Protein AF-0000000083564126 (afdb_homodimer)

Sequence (250 aa):
MDDIDTDPELADEIMSVCRTTVGDELRSVTYFSEDAVDQLYLRSDLEQTADLVGFAEHERMGFRSQSAYRNTQLGDYEATIRMFENGYLSRVIRGEHGVWVTTDDMSMERFEELTSALKQVLDDAMDDIDTDPELADEIMSVCRTTVGDELRSVTYFSEDAVDQLYLRSDLEQTADLVGFAEHERMGFRSQSAYRNTQLGDYEATIRMFENGYLSRVIRGEHGVWVTTDDMSMERFEELTSALKQVLDDA

Organism: NCBI:txid148449

InterPro domains:
  IPR055944 Domain of unknown function DUF7522 [PF24366] (12-123)

Secondary structure (DSSP, 8-state):
-------HHHHHHHHHHHHHHHGGGEEEEEEEESS-EEEEEE-TTS---TTHHHHHHHHHTHHHHGGGGTT-TT-SEEEEEEEETTEEEEEEEETTEEEEEEESS--HHHHHHHHHHHHHHHHH-/-------HHHHHHHHHHHHHHHGGGEEEEEEEESS-EEEEEE-TTS---TTHHHHHHHHHTHHHHGGGGTT-TT-SEEEEEEEETTEEEEEEEETTEEEEEEESS--HHHHHHHHHHHHHHHHT-

Foldseek 3Di:
DPAPDDDPVLLVQLVVLCCVLANPFFAWKWKDFPVHIHTSDGDPVDDDDPCSPVVRVVLQVVVPCQCVPPPDPVPHDQWDWDDDPAWIKIWGDDDGMIMITIGGDDDPVSSVSSSVSRNVSVVVD/DPAPDDDPVLLVQLVVLCCVLANPFWAWKWKDFPVDIHTSDGDPVDDDDPCVPVVRVVLQVVVPCQCVPPPDPVPHDQWDWDDDPAWIWIWGDDDGMIMITIGGDDDPVSSVSSSVSRNVSVVVD

Nearest PDB structures (foldseek):
  1j3w-assembly1_B  TM=6.943E-01  e=5.187E-05  Thermus thermophilus HB8
  3t1r-assembly2_C  TM=6.801E-01  e=6.586E-05  Thermus thermophilus HB8
  5y39-assembly1_B  TM=6.129E-01  e=3.504E-04  Homo sapiens
  2zl1-assembly1_B  TM=6.756E-01  e=7.172E-04  unclassified
  3cpt-assembly1_B  TM=6.402E-01  e=8.579E-04  unclassified

pLDDT: mean 88.31, std 12.58, range [32.19, 98.5]

Radius of gyration: 17.84 Å; Cα contacts (8 Å, |Δi|>4): 444; chains: 2; bounding box: 31×54×44 Å

Structure (mmCIF, N/CA/C/O backbone):
data_AF-0000000083564126-model_v1
#
loop_
_entity.id
_entity.type
_entity.pdbx_description
1 polymer 'Uncharacterized protein'
#
loop_
_atom_site.group_PDB
_atom_site.id
_atom_site.type_symbol
_atom_site.label_atom_id
_atom_site.label_alt_id
_atom_site.label_comp_id
_atom_site.label_asym_id
_atom_site.label_entity_id
_atom_site.label_seq_id
_atom_site.pdbx_PDB_ins_code
_atom_site.Cartn_x
_atom_site.Cartn_y
_atom_site.Cartn_z
_atom_site.occupancy
_atom_site.B_iso_or_equiv
_atom_site.auth_seq_id
_atom_site.auth_comp_id
_atom_site.auth_asym_id
_atom_site.auth_atom_id
_atom_site.pdbx_PDB_model_num
ATOM 1 N N . MET A 1 1 ? 13.375 -12.227 -22.25 1 32.34 1 MET A N 1
ATOM 2 C CA . MET A 1 1 ? 13.07 -12.289 -20.828 1 32.34 1 MET A CA 1
ATOM 3 C C . MET A 1 1 ? 12.953 -13.734 -20.359 1 32.34 1 MET A C 1
ATOM 5 O O . MET A 1 1 ? 12.148 -14.5 -20.891 1 32.34 1 MET A O 1
ATOM 9 N N . ASP A 1 2 ? 13.883 -14.414 -19.938 1 41 2 ASP A N 1
ATOM 10 C CA . ASP A 1 2 ? 13.836 -15.852 -19.672 1 41 2 ASP A CA 1
ATOM 11 C C . ASP A 1 2 ? 12.633 -16.203 -18.797 1 41 2 ASP A C 1
ATOM 13 O O . ASP A 1 2 ? 12.328 -15.5 -17.844 1 41 2 ASP A O 1
ATOM 17 N N . ASP A 1 3 ? 11.719 -16.938 -19.297 1 47.94 3 ASP A N 1
ATOM 18 C CA . ASP A 1 3 ? 10.5 -17.484 -18.703 1 47.94 3 ASP A CA 1
ATOM 19 C C . ASP A 1 3 ? 10.781 -18.078 -17.328 1 47.94 3 ASP A C 1
ATOM 21 O O . ASP A 1 3 ? 11.469 -19.094 -17.219 1 47.94 3 ASP A O 1
ATOM 25 N N . ILE A 1 4 ? 11.398 -17.359 -16.375 1 58.5 4 ILE A N 1
ATOM 26 C CA . ILE A 1 4 ? 11.641 -18.047 -15.117 1 58.5 4 ILE A CA 1
ATOM 27 C C . ILE A 1 4 ? 10.375 -18.766 -14.664 1 58.5 4 ILE A C 1
ATOM 29 O O . ILE A 1 4 ? 9.289 -18.172 -14.656 1 58.5 4 ILE A O 1
ATOM 33 N N . ASP A 1 5 ? 10.477 -20.109 -14.75 1 77.31 5 ASP A N 1
ATOM 34 C CA . ASP A 1 5 ? 9.438 -21.047 -14.328 1 77.31 5 ASP A CA 1
ATOM 35 C C . ASP A 1 5 ? 9.469 -21.25 -12.812 1 77.31 5 ASP A C 1
ATOM 37 O O . ASP A 1 5 ? 10.477 -21.688 -12.266 1 77.31 5 ASP A O 1
ATOM 41 N N . THR A 1 6 ? 8.484 -20.656 -12.133 1 88.81 6 THR A N 1
ATOM 42 C CA . THR A 1 6 ? 8.273 -20.891 -10.711 1 88.81 6 THR A CA 1
ATOM 43 C C . THR A 1 6 ? 8.141 -22.375 -10.414 1 88.81 6 THR A C 1
ATOM 45 O O . THR A 1 6 ? 7.559 -23.125 -11.203 1 88.81 6 THR A O 1
ATOM 48 N N . ASP A 1 7 ? 8.867 -22.859 -9.398 1 92.62 7 ASP A N 1
ATOM 49 C CA . ASP A 1 7 ? 8.656 -24.234 -8.938 1 92.62 7 ASP A CA 1
ATOM 50 C C . ASP A 1 7 ? 7.168 -24.562 -8.898 1 92.62 7 ASP A C 1
ATOM 52 O O . ASP A 1 7 ? 6.379 -23.859 -8.281 1 92.62 7 ASP A O 1
ATOM 56 N N . PRO A 1 8 ? 6.82 -25.625 -9.602 1 94.62 8 PRO A N 1
ATOM 57 C CA . PRO A 1 8 ? 5.395 -25.969 -9.703 1 94.62 8 PRO A CA 1
ATOM 58 C C . PRO A 1 8 ? 4.738 -26.156 -8.336 1 94.62 8 PRO A C 1
ATOM 60 O O . PRO A 1 8 ? 3.564 -25.812 -8.156 1 94.62 8 PRO A O 1
ATOM 63 N N . GLU A 1 9 ? 5.438 -26.719 -7.395 1 96 9 GLU A N 1
ATOM 64 C CA . GLU A 1 9 ? 4.871 -26.906 -6.062 1 96 9 GLU A CA 1
ATOM 65 C C . GLU A 1 9 ? 4.602 -25.578 -5.375 1 96 9 GLU A C 1
ATOM 67 O O . GLU A 1 9 ? 3.568 -25.406 -4.727 1 96 9 GLU A O 1
ATOM 72 N N . LEU A 1 10 ? 5.547 -24.719 -5.523 1 96.25 10 LEU A N 1
ATOM 73 C CA . LEU A 1 10 ? 5.375 -23.391 -4.957 1 96.25 10 LEU A CA 1
ATOM 74 C C . LEU A 1 10 ? 4.211 -22.656 -5.625 1 96.25 10 LEU A C 1
ATOM 76 O O . LEU A 1 10 ? 3.377 -22.062 -4.945 1 96.25 10 LEU A O 1
ATOM 80 N N . ALA A 1 11 ? 4.152 -22.75 -6.906 1 96.81 11 ALA A N 1
ATOM 81 C CA . ALA A 1 11 ? 3.068 -22.125 -7.656 1 96.81 11 ALA A CA 1
ATOM 82 C C . ALA A 1 11 ? 1.71 -22.641 -7.195 1 96.81 11 ALA A C 1
ATOM 84 O O . ALA A 1 11 ? 0.774 -21.875 -6.996 1 96.81 11 ALA A O 1
ATOM 85 N N . ASP A 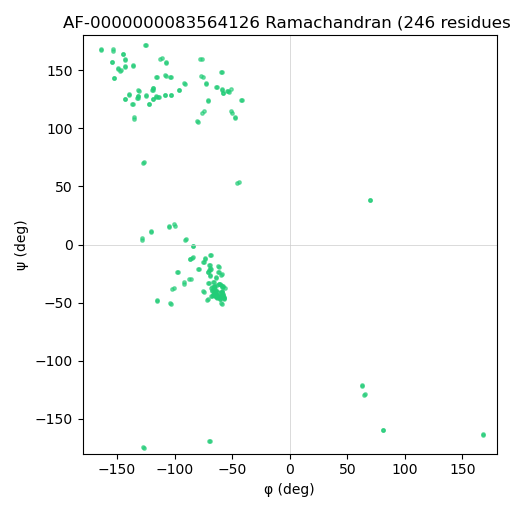1 12 ? 1.661 -23.922 -7.004 1 97.25 12 ASP A N 1
ATOM 86 C CA . ASP A 1 12 ? 0.409 -24.547 -6.57 1 97.25 12 ASP A CA 1
ATOM 87 C C . ASP A 1 12 ? 0.007 -24.047 -5.184 1 97.25 12 ASP A C 1
ATOM 89 O O . ASP A 1 12 ? -1.173 -23.812 -4.922 1 97.25 12 ASP A O 1
ATOM 93 N N . GLU A 1 13 ? 0.965 -23.953 -4.305 1 97.94 13 GLU A N 1
ATOM 94 C CA . GLU A 1 13 ? 0.685 -23.484 -2.949 1 97.94 13 GLU A CA 1
ATOM 95 C C . GLU A 1 13 ? 0.204 -22.031 -2.953 1 97.94 13 GLU A C 1
ATOM 97 O O . GLU A 1 13 ? -0.763 -21.688 -2.27 1 97.94 13 GLU A O 1
ATOM 102 N N . ILE A 1 14 ? 0.855 -21.203 -3.74 1 98.19 14 ILE A N 1
ATOM 103 C CA . ILE A 1 14 ? 0.467 -19.797 -3.859 1 98.19 14 ILE A CA 1
ATOM 104 C C . ILE A 1 14 ? -0.966 -19.703 -4.379 1 98.19 14 ILE A C 1
ATOM 106 O O . ILE A 1 14 ? -1.786 -18.969 -3.82 1 98.19 14 ILE A O 1
ATOM 110 N N . MET A 1 15 ? -1.269 -20.484 -5.359 1 98.31 15 MET A N 1
ATOM 111 C CA . MET A 1 15 ? -2.594 -20.438 -5.969 1 98.31 15 MET A CA 1
ATOM 112 C C . MET A 1 15 ? -3.66 -20.938 -4.996 1 98.31 15 MET A C 1
ATOM 114 O O . MET A 1 15 ? -4.754 -20.375 -4.934 1 98.31 15 MET A O 1
ATOM 118 N N . SER A 1 16 ? -3.336 -21.953 -4.262 1 98.06 16 SER A N 1
ATOM 119 C CA . SER A 1 16 ? -4.273 -22.484 -3.279 1 98.06 16 SER A CA 1
ATOM 120 C C . SER A 1 16 ? -4.625 -21.438 -2.23 1 98.06 16 SER A C 1
ATOM 122 O O . SER A 1 16 ? -5.801 -21.234 -1.924 1 98.06 16 SER A O 1
ATOM 124 N N . VAL A 1 17 ? -3.684 -20.75 -1.731 1 98 17 VAL A N 1
ATOM 125 C CA . VAL A 1 17 ? -3.873 -19.703 -0.726 1 98 17 VAL A CA 1
ATOM 126 C C . VAL A 1 17 ? -4.719 -18.578 -1.307 1 98 17 VAL A C 1
ATOM 128 O O . VAL A 1 17 ? -5.66 -18.109 -0.666 1 98 17 VAL A O 1
ATOM 131 N N . CYS A 1 18 ? -4.418 -18.141 -2.523 1 98.31 18 CYS A N 1
ATOM 132 C CA . CYS A 1 18 ? -5.117 -17.031 -3.148 1 98.31 18 CYS A CA 1
ATOM 133 C C . CYS A 1 18 ? -6.574 -17.375 -3.412 1 98.31 18 CYS A C 1
ATOM 135 O O . CYS A 1 18 ? -7.465 -16.562 -3.168 1 98.31 18 CYS A O 1
ATOM 137 N N . ARG A 1 19 ? -6.832 -18.625 -3.848 1 97.38 19 ARG A N 1
ATOM 138 C CA . ARG A 1 19 ? -8.203 -19.062 -4.094 1 97.38 19 ARG A CA 1
ATOM 139 C C . ARG A 1 19 ? -9.008 -19.109 -2.801 1 97.38 19 ARG A C 1
ATOM 141 O O . ARG A 1 19 ? -10.172 -18.703 -2.777 1 97.38 19 ARG A O 1
ATOM 148 N N . THR A 1 20 ? -8.328 -19.5 -1.778 1 96.75 20 THR A N 1
ATOM 149 C CA . THR A 1 20 ? -9 -19.656 -0.494 1 96.75 20 THR A CA 1
ATOM 150 C C . THR A 1 20 ? -9.281 -18.297 0.142 1 96.75 20 THR A C 1
ATOM 152 O O . THR A 1 20 ? -10.375 -18.062 0.658 1 96.75 20 THR A O 1
ATOM 155 N N . THR A 1 21 ? -8.398 -17.375 0.072 1 97.5 21 THR A N 1
ATOM 156 C CA . THR A 1 21 ? -8.5 -16.125 0.819 1 97.5 21 THR A CA 1
ATOM 157 C C . THR A 1 21 ? -9.203 -15.055 -0.008 1 97.5 21 THR A C 1
ATOM 159 O O . THR A 1 21 ? -9.938 -14.227 0.535 1 97.5 21 THR A O 1
ATOM 162 N N . VAL A 1 22 ? -9.047 -15.07 -1.32 1 97.31 22 VAL A N 1
ATOM 163 C CA . VAL A 1 22 ? -9.578 -14.016 -2.176 1 97.31 22 VAL A CA 1
ATOM 164 C C . VAL A 1 22 ? -10.852 -14.5 -2.859 1 97.31 22 VAL A C 1
ATOM 166 O O . VAL A 1 22 ? -11.805 -13.727 -3.021 1 97.31 22 VAL A O 1
ATOM 169 N N . GLY A 1 23 ? -10.906 -15.75 -3.262 1 96 23 GLY A N 1
ATOM 170 C CA . GLY A 1 23 ? -12.086 -16.328 -3.887 1 96 23 GLY A CA 1
ATOM 171 C C . GLY A 1 23 ? -12.406 -15.711 -5.234 1 96 23 GLY A C 1
ATOM 172 O O . GLY A 1 23 ? -11.531 -15.609 -6.102 1 96 23 GLY A O 1
ATOM 173 N N . ASP A 1 24 ? -13.641 -15.258 -5.457 1 95.88 24 ASP A N 1
ATOM 174 C CA . ASP A 1 24 ? -14.148 -14.812 -6.75 1 95.88 24 ASP A CA 1
ATOM 175 C C . ASP A 1 24 ? -13.602 -13.438 -7.113 1 95.88 24 ASP A C 1
ATOM 177 O O . ASP A 1 24 ? -13.664 -13.023 -8.273 1 95.88 24 ASP A O 1
ATOM 181 N N . GLU A 1 25 ? -13.055 -12.781 -6.141 1 97.19 25 GLU A N 1
ATOM 182 C CA . GLU A 1 25 ? -12.555 -11.43 -6.367 1 97.19 25 GLU A CA 1
ATOM 183 C C . GLU A 1 25 ? -11.141 -11.453 -6.945 1 97.19 25 GLU A C 1
ATOM 185 O O . GLU A 1 25 ? -10.594 -10.406 -7.285 1 97.19 25 GLU A O 1
ATOM 190 N N . LEU A 1 26 ? -10.57 -12.633 -7.125 1 97.62 26 LEU A N 1
ATOM 191 C CA . LEU A 1 26 ? -9.203 -12.797 -7.602 1 97.62 26 LEU A CA 1
ATOM 192 C C . LEU A 1 26 ? -9.086 -12.414 -9.07 1 97.62 26 LEU A C 1
ATOM 194 O O . LEU A 1 26 ? -9.805 -12.961 -9.914 1 97.62 26 LEU A O 1
ATOM 198 N N . ARG A 1 27 ? -8.203 -11.492 -9.398 1 96.06 27 ARG A N 1
ATOM 199 C CA . ARG A 1 27 ? -8.008 -11.055 -10.781 1 96.06 27 ARG A CA 1
ATOM 200 C C . ARG A 1 27 ? -6.734 -11.656 -11.367 1 96.06 27 ARG A C 1
ATOM 202 O O . ARG A 1 27 ? -6.738 -12.148 -12.492 1 96.06 27 ARG A O 1
ATOM 209 N N . SER A 1 28 ? -5.629 -11.5 -10.609 1 95.25 28 SER A N 1
ATOM 210 C CA . SER A 1 28 ? -4.387 -12.086 -11.102 1 95.25 28 SER A CA 1
ATOM 211 C C . SER A 1 28 ? -3.428 -12.398 -9.953 1 95.25 28 SER A C 1
ATOM 213 O O . SER A 1 28 ? -3.543 -11.82 -8.867 1 95.25 28 SER A O 1
ATOM 215 N N . VAL A 1 29 ? -2.496 -13.336 -10.164 1 96.5 29 VAL A N 1
ATOM 216 C CA . VAL A 1 29 ? -1.427 -13.695 -9.242 1 96.5 29 VAL A CA 1
ATOM 217 C C . VAL A 1 29 ? -0.096 -13.75 -9.992 1 96.5 29 VAL A C 1
ATOM 219 O O . VAL A 1 29 ? 0.022 -14.438 -11.008 1 96.5 29 VAL A O 1
ATOM 222 N N . THR A 1 30 ? 0.873 -13.055 -9.477 1 94.88 30 THR A N 1
ATOM 223 C CA . THR A 1 30 ? 2.186 -13.023 -10.109 1 94.88 30 THR A CA 1
ATOM 224 C C . THR A 1 30 ? 3.287 -13.258 -9.078 1 94.88 30 THR A C 1
ATOM 2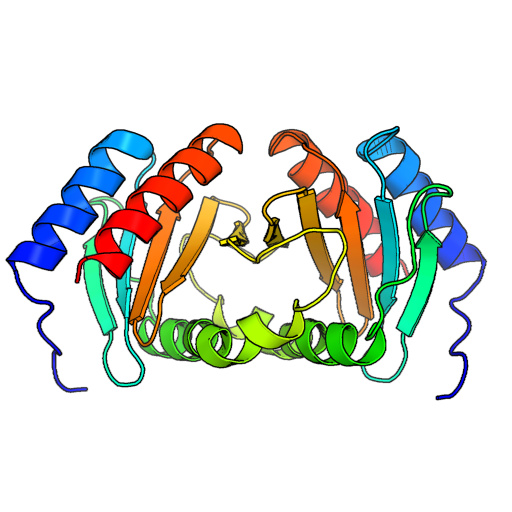26 O O . THR A 1 30 ? 3.318 -12.602 -8.031 1 94.88 30 THR A O 1
ATOM 229 N N . TYR A 1 31 ? 4.094 -14.18 -9.336 1 95.12 31 TYR A N 1
ATOM 230 C CA . TYR A 1 31 ? 5.316 -14.422 -8.578 1 95.12 31 TYR A CA 1
ATOM 231 C C . TYR A 1 31 ? 6.496 -13.68 -9.195 1 95.12 31 TYR A C 1
ATOM 233 O O . TYR A 1 31 ? 6.625 -13.609 -10.422 1 95.12 31 TYR A O 1
ATOM 241 N N . PHE A 1 32 ? 7.355 -13.086 -8.273 1 92.56 32 PHE A N 1
ATOM 242 C CA . PHE A 1 32 ? 8.492 -12.367 -8.836 1 92.56 32 PHE A CA 1
ATOM 243 C C . PHE A 1 32 ? 9.703 -12.469 -7.918 1 92.56 32 PHE A C 1
ATOM 245 O O . PHE A 1 32 ? 9.562 -12.664 -6.711 1 92.56 32 PHE A O 1
ATOM 252 N N . SER A 1 33 ? 10.859 -12.445 -8.43 1 90.81 33 SER A N 1
ATOM 253 C CA . SER A 1 33 ? 12.156 -12.352 -7.777 1 90.81 33 SER A CA 1
ATOM 254 C C . SER A 1 33 ? 13 -11.219 -8.367 1 90.81 33 SER A C 1
ATOM 256 O O . SER A 1 33 ? 12.484 -10.375 -9.102 1 90.81 33 SER A O 1
ATOM 258 N N . GLU A 1 34 ? 14.219 -11.133 -7.918 1 85.44 34 GLU A N 1
ATOM 259 C CA . GLU A 1 34 ? 15.086 -10.094 -8.461 1 85.44 34 GLU A CA 1
ATOM 260 C C . GLU A 1 34 ? 15.258 -10.25 -9.969 1 85.44 34 GLU A C 1
ATOM 262 O O . GLU A 1 34 ? 15.391 -9.258 -10.688 1 85.44 34 GLU A O 1
ATOM 267 N N . ASP A 1 35 ? 15.102 -11.477 -10.414 1 83.88 35 ASP A N 1
ATOM 268 C CA . ASP A 1 35 ? 15.516 -11.68 -11.797 1 83.88 35 ASP A CA 1
ATOM 269 C C . ASP A 1 35 ? 14.398 -12.344 -12.602 1 83.88 35 ASP A C 1
ATOM 271 O O . ASP A 1 35 ? 14.586 -12.664 -13.781 1 83.88 35 ASP A O 1
ATOM 275 N N . ALA A 1 36 ? 13.273 -12.516 -12.031 1 83.88 36 ALA A N 1
ATOM 276 C CA . ALA A 1 36 ? 12.242 -13.258 -12.75 1 83.88 36 ALA A CA 1
ATOM 277 C C . ALA A 1 36 ? 10.844 -12.773 -12.367 1 83.88 36 ALA A C 1
ATOM 279 O O . ALA A 1 36 ? 10.633 -12.297 -11.25 1 83.88 36 ALA A O 1
ATOM 280 N N . VAL A 1 37 ? 9.906 -12.906 -13.328 1 90.25 37 VAL A N 1
ATOM 281 C CA . VAL A 1 37 ? 8.492 -12.633 -13.117 1 90.25 37 VAL A CA 1
ATOM 282 C C . VAL A 1 37 ? 7.648 -13.688 -13.82 1 90.25 37 VAL A C 1
ATOM 284 O O . VAL A 1 37 ? 7.879 -14 -14.992 1 90.25 37 VAL A O 1
ATOM 287 N N . ASP A 1 38 ? 6.711 -14.266 -13.039 1 92.69 38 ASP A N 1
ATOM 288 C CA . ASP A 1 38 ? 5.871 -15.352 -13.539 1 92.69 38 ASP A CA 1
ATOM 289 C C . ASP A 1 38 ? 4.41 -15.133 -13.148 1 92.69 38 ASP A C 1
ATOM 291 O O . ASP A 1 38 ? 4.043 -15.289 -11.977 1 92.69 38 ASP A O 1
ATOM 295 N N . GLN A 1 39 ? 3.611 -14.812 -14.219 1 94.19 39 GLN A N 1
ATOM 296 C CA . GLN A 1 39 ? 2.184 -14.703 -13.938 1 94.19 39 GLN A CA 1
ATOM 297 C C . GLN A 1 39 ? 1.545 -16.078 -13.797 1 94.19 39 GLN A C 1
ATOM 299 O O . GLN A 1 39 ? 1.413 -16.812 -14.773 1 94.19 39 GLN A O 1
ATOM 304 N N . LEU A 1 40 ? 1.102 -16.391 -12.617 1 95.38 40 LEU A N 1
ATOM 305 C CA . LEU A 1 40 ? 0.603 -17.719 -12.289 1 95.38 40 LEU A CA 1
ATOM 306 C C . LEU A 1 40 ? -0.875 -17.859 -12.648 1 95.38 40 LEU A C 1
ATOM 308 O O . LEU A 1 40 ? -1.36 -18.953 -12.906 1 95.38 40 LEU A O 1
ATOM 312 N N . TYR A 1 41 ? -1.518 -16.766 -12.578 1 95.81 41 TYR A N 1
ATOM 313 C CA . TYR A 1 41 ? -2.955 -16.766 -12.828 1 95.81 41 TYR A CA 1
ATOM 314 C C . TYR A 1 41 ? -3.418 -15.414 -13.359 1 95.81 41 TYR A C 1
ATOM 316 O O . TYR A 1 41 ? -2.926 -14.375 -12.922 1 95.81 41 TYR A O 1
ATOM 324 N N . LEU A 1 42 ? -4.355 -15.445 -14.258 1 95.56 42 LEU A N 1
ATOM 325 C CA . LEU A 1 42 ? -5.102 -14.297 -14.773 1 95.56 42 LEU A CA 1
ATOM 326 C C . LEU A 1 42 ? -6.559 -14.672 -15.031 1 95.56 42 LEU A C 1
ATOM 328 O O . LEU A 1 42 ? -6.836 -15.609 -15.781 1 95.56 42 LEU A O 1
ATOM 332 N N . ARG A 1 43 ? -7.398 -13.891 -14.406 1 95.88 43 ARG A N 1
ATOM 333 C CA . ARG A 1 43 ? -8.82 -14.18 -14.578 1 95.88 43 ARG A CA 1
ATOM 334 C C . ARG A 1 43 ? -9.211 -14.117 -16.047 1 95.88 43 ARG A C 1
ATOM 336 O O . ARG A 1 43 ? -8.75 -13.25 -16.797 1 95.88 43 ARG A O 1
ATOM 343 N N . SER A 1 44 ? -10.172 -14.898 -16.469 1 92.31 44 SER A N 1
ATOM 344 C CA . SER A 1 44 ? -10.461 -15.172 -17.875 1 92.31 44 SER A CA 1
ATOM 345 C C . SER A 1 44 ? -11.023 -13.945 -18.578 1 92.31 44 SER A C 1
ATOM 347 O O . SER A 1 44 ? -10.891 -13.797 -19.781 1 92.31 44 SER A O 1
ATOM 349 N N . ASP A 1 45 ? -11.688 -13.039 -17.859 1 91.75 45 ASP A N 1
ATOM 350 C CA . ASP A 1 45 ? -12.344 -11.883 -18.469 1 91.75 45 ASP A CA 1
ATOM 351 C C . ASP A 1 45 ? -11.391 -10.688 -18.547 1 91.75 45 ASP A C 1
ATOM 353 O O . ASP A 1 45 ? -11.781 -9.609 -19.016 1 91.75 45 ASP A O 1
ATOM 357 N N . LEU A 1 46 ? -10.141 -10.969 -18.141 1 90.5 46 LEU A N 1
ATOM 358 C CA . LEU A 1 46 ? -9.18 -9.875 -18.094 1 90.5 46 LEU A CA 1
ATOM 359 C C . LEU A 1 46 ? -8.094 -10.07 -19.141 1 90.5 46 LEU A C 1
ATOM 361 O O . LEU A 1 46 ? -7.879 -11.188 -19.625 1 90.5 46 LEU A O 1
ATOM 365 N N . GLU A 1 47 ? -7.465 -8.898 -19.422 1 84 47 GLU A N 1
ATOM 366 C CA . GLU A 1 47 ? -6.312 -8.922 -20.312 1 84 47 GLU A CA 1
ATOM 367 C C . GLU A 1 47 ? -5.016 -8.664 -19.547 1 84 47 GLU A C 1
ATOM 369 O O . GLU A 1 47 ? -5.008 -7.902 -18.578 1 84 47 GLU A O 1
ATOM 374 N N . GLN A 1 48 ? -4.074 -9.359 -20.094 1 75.62 48 GLN A N 1
ATOM 375 C CA . GLN A 1 48 ? -2.77 -9.203 -19.453 1 75.62 48 GLN A CA 1
ATOM 376 C C . GLN A 1 48 ? -2.318 -7.75 -19.469 1 75.62 48 GLN A C 1
ATOM 378 O O . GLN A 1 48 ? -2.523 -7.039 -20.453 1 75.62 48 GLN A O 1
ATOM 383 N N . THR A 1 49 ? -1.888 -7.461 -18.203 1 70.31 49 THR A N 1
ATOM 384 C CA . THR A 1 49 ? -1.287 -6.133 -18.109 1 70.31 49 THR A CA 1
ATOM 385 C C . THR A 1 49 ? -0.22 -5.949 -19.188 1 70.31 49 THR A C 1
ATOM 387 O O . THR A 1 49 ? 0.593 -6.848 -19.422 1 70.31 49 THR A O 1
ATOM 390 N N . ALA A 1 50 ? -0.313 -4.852 -19.797 1 63.78 50 ALA A N 1
ATOM 391 C CA . ALA A 1 50 ? 0.53 -4.555 -20.953 1 63.78 50 ALA A CA 1
ATOM 392 C C . ALA A 1 50 ? 2.006 -4.527 -20.562 1 63.78 50 ALA A C 1
ATOM 394 O O . ALA A 1 50 ? 2.869 -4.926 -21.359 1 63.78 50 ALA A O 1
ATOM 395 N N . ASP A 1 51 ? 2.291 -4.062 -19.359 1 74.25 51 ASP A N 1
ATOM 396 C CA . ASP A 1 51 ? 3.703 -3.959 -19.016 1 74.25 51 ASP A CA 1
ATOM 397 C C . ASP A 1 51 ? 3.994 -4.656 -17.688 1 74.25 51 ASP A C 1
ATOM 399 O O . ASP A 1 51 ? 4.395 -4.016 -16.719 1 74.25 51 ASP A O 1
ATOM 403 N N . LEU A 1 52 ? 3.893 -6.031 -17.766 1 79.25 52 LEU A N 1
ATOM 404 C CA . LEU A 1 52 ? 4.137 -6.859 -16.578 1 79.25 52 LEU A CA 1
ATOM 405 C C . LEU A 1 52 ? 5.562 -6.668 -16.078 1 79.25 52 LEU A C 1
ATOM 407 O O . LEU A 1 52 ? 5.789 -6.609 -14.859 1 79.25 52 LEU A O 1
ATOM 411 N N . VAL A 1 53 ? 6.398 -6.469 -16.969 1 73.62 53 VAL A N 1
ATOM 412 C CA . VAL A 1 53 ? 7.809 -6.309 -16.625 1 73.62 53 VAL A CA 1
ATOM 413 C C . VAL A 1 53 ? 8.023 -4.965 -15.938 1 73.62 53 VAL A C 1
ATOM 415 O O . VAL A 1 53 ? 8.719 -4.883 -14.93 1 73.62 53 VAL A O 1
ATOM 418 N N . GLY A 1 54 ? 7.492 -4.02 -16.516 1 75.06 54 GLY A N 1
ATOM 419 C CA . GLY A 1 54 ? 7.566 -2.719 -15.875 1 75.06 54 GLY A CA 1
ATOM 420 C C . GLY A 1 54 ? 6.961 -2.703 -14.484 1 75.06 54 GLY A C 1
ATOM 421 O O . GLY A 1 54 ? 7.516 -2.1 -13.562 1 75.06 54 GLY A O 1
ATOM 422 N N . PHE A 1 55 ? 5.945 -3.441 -14.383 1 78.69 55 PHE A N 1
ATOM 423 C CA . PHE A 1 55 ? 5.297 -3.594 -13.086 1 78.69 55 PHE A CA 1
ATOM 424 C C . PHE A 1 55 ? 6.23 -4.273 -12.086 1 78.69 55 PHE A C 1
ATOM 426 O O . PHE A 1 55 ? 6.371 -3.82 -10.953 1 78.69 55 PHE A O 1
ATOM 433 N N . ALA A 1 56 ? 6.832 -5.25 -12.547 1 81.31 56 ALA A N 1
ATOM 434 C CA . ALA A 1 56 ? 7.727 -6.02 -11.688 1 81.31 56 ALA A CA 1
ATOM 435 C C . ALA A 1 56 ? 8.914 -5.172 -11.234 1 81.31 56 ALA A C 1
ATOM 437 O O . ALA A 1 56 ? 9.367 -5.277 -10.094 1 81.31 56 ALA A O 1
ATOM 438 N N . GLU A 1 57 ? 9.367 -4.426 -12.109 1 79.62 57 GLU A N 1
ATOM 439 C CA . GLU A 1 57 ? 10.477 -3.555 -11.758 1 79.62 57 GLU A CA 1
ATOM 440 C C . GLU A 1 57 ? 10.102 -2.611 -10.617 1 79.62 57 GLU A C 1
ATOM 442 O O . GLU A 1 57 ? 10.898 -2.385 -9.703 1 79.62 57 GLU A O 1
ATOM 447 N N . HIS A 1 58 ? 8.977 -2.135 -10.688 1 79.38 58 HIS A N 1
ATOM 448 C CA . HIS A 1 58 ? 8.508 -1.254 -9.625 1 79.38 58 HIS A CA 1
ATOM 449 C C . HIS A 1 58 ? 8.344 -2.012 -8.312 1 79.38 58 HIS A C 1
ATOM 451 O O . HIS A 1 58 ? 8.773 -1.537 -7.258 1 79.38 58 HIS A O 1
ATOM 457 N N . GLU A 1 59 ? 7.773 -3.166 -8.422 1 81.75 59 GLU A N 1
ATOM 458 C CA . GLU A 1 59 ? 7.516 -3.936 -7.203 1 81.75 59 GLU A CA 1
ATOM 459 C C . GLU A 1 59 ? 8.812 -4.465 -6.602 1 81.75 59 GLU A C 1
ATOM 461 O O . GLU A 1 59 ? 8.93 -4.598 -5.383 1 81.75 59 GLU A O 1
ATOM 466 N N . ARG A 1 60 ? 9.875 -4.613 -7.414 1 80.56 60 ARG A N 1
ATOM 467 C CA . ARG A 1 60 ? 11.172 -5.09 -6.945 1 80.56 60 ARG A CA 1
ATOM 468 C C . ARG A 1 60 ? 11.852 -4.051 -6.059 1 80.56 60 ARG A C 1
ATOM 470 O O . ARG A 1 60 ? 12.711 -4.391 -5.242 1 80.56 60 ARG A O 1
ATOM 477 N N . MET A 1 61 ? 11.406 -2.846 -6.25 1 74.19 61 MET A N 1
ATOM 478 C CA . MET A 1 61 ? 11.953 -1.816 -5.367 1 74.19 61 MET A CA 1
ATOM 479 C C . MET A 1 61 ? 11.609 -2.111 -3.912 1 74.19 61 MET A C 1
ATOM 481 O O . MET A 1 61 ? 12.297 -1.651 -3 1 74.19 61 MET A O 1
ATOM 485 N N . GLY A 1 62 ? 10.633 -2.926 -3.703 1 73.5 62 GLY A N 1
ATOM 486 C CA . GLY A 1 62 ? 10.188 -3.314 -2.373 1 73.5 62 GLY A CA 1
ATOM 487 C C . GLY A 1 62 ? 11.195 -4.184 -1.643 1 73.5 62 GLY A C 1
ATOM 488 O O . GLY A 1 62 ? 11.156 -4.293 -0.415 1 73.5 62 GLY A O 1
ATOM 489 N N . PHE A 1 63 ? 12.062 -4.785 -2.375 1 69.75 63 PHE A N 1
ATOM 490 C CA . PHE A 1 63 ? 13.07 -5.609 -1.718 1 69.75 63 PHE A CA 1
ATOM 491 C C . PHE A 1 63 ? 13.977 -4.762 -0.835 1 69.75 63 PHE A C 1
ATOM 493 O O . PHE A 1 63 ? 14.43 -5.211 0.22 1 69.75 63 PHE A O 1
ATOM 500 N N . ARG A 1 64 ? 14.141 -3.561 -1.183 1 63.88 64 ARG A N 1
ATOM 501 C CA . ARG A 1 64 ? 15.039 -2.678 -0.448 1 63.88 64 ARG A CA 1
ATOM 502 C C . ARG A 1 64 ? 14.266 -1.822 0.554 1 63.88 64 ARG A C 1
ATOM 504 O O . ARG A 1 64 ? 14.797 -1.462 1.606 1 63.88 64 ARG A O 1
ATOM 511 N N . SER A 1 65 ? 13.031 -1.659 0.268 1 62.56 65 SER A N 1
ATOM 512 C CA . SER A 1 65 ? 12.336 -0.624 1.026 1 62.56 65 SER A CA 1
ATOM 513 C C . SER A 1 65 ? 11.781 -1.175 2.338 1 62.56 65 SER A C 1
ATOM 515 O O . SER A 1 65 ? 11.445 -0.412 3.246 1 62.56 65 SER A O 1
ATOM 517 N N . GLN A 1 66 ? 11.789 -2.383 2.432 1 63.44 66 GLN A N 1
ATOM 518 C CA . GLN A 1 66 ? 11.258 -2.943 3.67 1 63.44 66 GLN A CA 1
ATOM 519 C C . GLN A 1 66 ? 12.078 -2.492 4.875 1 63.44 66 GLN A C 1
ATOM 521 O O . GLN A 1 66 ? 11.539 -2.307 5.965 1 63.44 66 GLN A O 1
ATOM 526 N N . SER A 1 67 ? 13.266 -2.154 4.613 1 61.81 67 SER A N 1
ATOM 527 C CA . SER A 1 67 ? 14.172 -1.772 5.695 1 61.81 67 SER A CA 1
ATOM 528 C C . SER A 1 67 ? 13.906 -0.343 6.152 1 61.81 67 SER A C 1
ATOM 530 O O . SER A 1 67 ? 14.242 0.022 7.285 1 61.81 67 SER A O 1
ATOM 532 N N . ALA A 1 68 ? 13.312 0.398 5.336 1 64.75 68 ALA A N 1
ATOM 533 C CA . ALA A 1 68 ? 13.078 1.802 5.664 1 64.75 68 ALA A CA 1
ATOM 534 C C . ALA A 1 68 ? 12.055 1.939 6.781 1 64.75 68 ALA A C 1
ATOM 536 O O . ALA A 1 68 ? 12.008 2.961 7.473 1 64.75 68 ALA A O 1
ATOM 537 N N . TYR A 1 69 ? 11.312 0.834 6.98 1 71.94 69 TYR A N 1
ATOM 538 C CA . TYR A 1 69 ? 10.227 0.901 7.957 1 71.94 69 TYR A CA 1
ATOM 539 C C . TYR A 1 69 ? 10.656 0.29 9.289 1 71.94 69 TYR A C 1
ATOM 541 O O . TYR A 1 69 ? 9.828 0.068 10.172 1 71.94 69 TYR A O 1
ATOM 549 N N . ARG A 1 70 ? 11.953 0.154 9.383 1 69.75 70 ARG A N 1
ATOM 550 C CA . ARG A 1 70 ? 12.445 -0.478 10.602 1 69.75 70 ARG A CA 1
ATOM 551 C C . ARG A 1 70 ? 12.383 0.49 11.781 1 69.75 70 ARG A C 1
ATOM 553 O O . ARG A 1 70 ? 12.555 1.698 11.609 1 69.75 70 ARG A O 1
ATOM 560 N N . ASN A 1 71 ? 12.086 -0.058 12.938 1 73.88 71 ASN A N 1
ATOM 561 C CA . ASN A 1 71 ? 12.148 0.644 14.211 1 73.88 71 ASN A CA 1
ATOM 562 C C . ASN A 1 71 ? 11.055 1.698 14.328 1 73.88 71 ASN A C 1
ATOM 564 O O . ASN A 1 71 ? 11.32 2.842 14.703 1 73.88 71 ASN A O 1
ATOM 568 N N . THR A 1 72 ? 9.883 1.37 13.812 1 79.75 72 THR A N 1
ATOM 569 C CA . THR A 1 72 ? 8.727 2.227 14.023 1 79.75 72 THR A CA 1
ATOM 570 C C . THR A 1 72 ? 7.742 1.584 15 1 79.75 72 THR A C 1
ATOM 572 O O . THR A 1 72 ? 7.805 0.377 15.242 1 79.75 72 THR A O 1
ATOM 575 N N . GLN A 1 73 ? 6.945 2.418 15.602 1 87 73 GLN A N 1
ATOM 576 C CA . GLN A 1 73 ? 5.93 1.902 16.516 1 87 73 GLN A CA 1
ATOM 577 C C . GLN A 1 73 ? 4.848 1.14 15.75 1 87 73 GLN A C 1
ATOM 579 O O . GLN A 1 73 ? 3.996 0.489 16.359 1 87 73 GLN A O 1
ATOM 584 N N . LEU A 1 74 ? 4.82 1.183 14.445 1 89.56 74 LEU A N 1
ATOM 585 C CA . LEU A 1 74 ? 3.891 0.415 13.625 1 89.56 74 LEU A CA 1
ATOM 586 C C . LEU A 1 74 ? 4.277 -1.061 13.602 1 89.56 74 LEU A C 1
ATOM 588 O O . LEU A 1 74 ? 3.477 -1.909 13.203 1 89.56 74 LEU A O 1
ATOM 592 N N . GLY A 1 75 ? 5.465 -1.415 14.086 1 89.62 75 GLY A N 1
ATOM 593 C CA . GLY A 1 75 ? 5.918 -2.797 14.07 1 89.62 75 GLY A CA 1
ATOM 594 C C . GLY A 1 75 ? 6.477 -3.227 12.727 1 89.62 75 GLY A C 1
ATOM 595 O O . GLY A 1 75 ? 6.898 -2.389 11.93 1 89.62 75 GLY A O 1
ATOM 596 N N . ASP A 1 76 ? 6.52 -4.512 12.5 1 89.31 76 ASP A N 1
ATOM 597 C CA . ASP A 1 76 ? 7.117 -5.062 11.289 1 89.31 76 ASP A CA 1
ATOM 598 C C . ASP A 1 76 ? 6.23 -4.801 10.07 1 89.31 76 ASP A C 1
ATOM 600 O O . ASP A 1 76 ? 5.004 -4.906 10.156 1 89.31 76 ASP A O 1
ATOM 604 N N . TYR A 1 77 ? 6.848 -4.453 8.984 1 90.69 77 TYR A N 1
ATOM 605 C CA . TYR A 1 77 ? 6.18 -4.336 7.695 1 90.69 77 TYR A CA 1
ATOM 606 C C . TYR A 1 77 ? 5.66 -5.688 7.227 1 90.69 77 TYR A C 1
ATOM 608 O O . TYR A 1 77 ? 6.367 -6.691 7.305 1 90.69 77 TYR A O 1
ATOM 616 N N . GLU A 1 78 ? 4.438 -5.652 6.746 1 93.56 78 GLU A N 1
ATOM 617 C CA . GLU A 1 78 ? 3.822 -6.922 6.367 1 93.56 78 GLU A CA 1
ATOM 618 C C . GLU A 1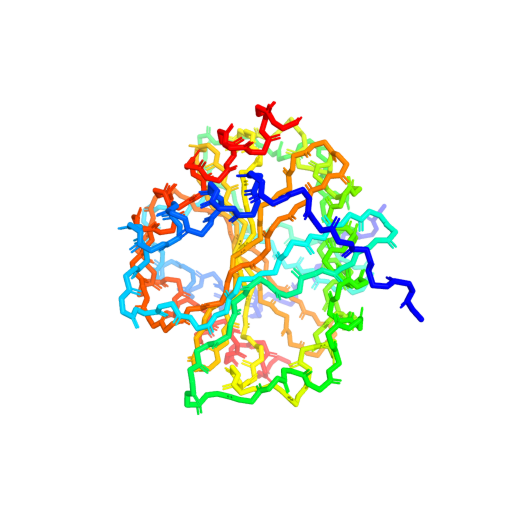 78 ? 3.557 -6.977 4.867 1 93.56 78 GLU A C 1
ATOM 620 O O . GLU A 1 78 ? 3.91 -7.957 4.207 1 93.56 78 GLU A O 1
ATOM 625 N N . ALA A 1 79 ? 2.971 -5.957 4.32 1 94.81 79 ALA A N 1
ATOM 626 C CA . ALA A 1 79 ? 2.605 -5.961 2.906 1 94.81 79 ALA A CA 1
ATOM 627 C C . ALA A 1 79 ? 2.301 -4.547 2.414 1 94.81 79 ALA A C 1
ATOM 629 O O . ALA A 1 79 ? 2.18 -3.617 3.215 1 94.81 79 ALA A O 1
ATOM 630 N N . THR A 1 80 ? 2.209 -4.379 1.145 1 93.56 80 THR A N 1
ATOM 631 C CA . THR A 1 80 ? 1.77 -3.148 0.499 1 93.56 80 THR A CA 1
ATOM 632 C C . THR A 1 80 ? 0.507 -3.389 -0.323 1 93.56 80 THR A C 1
ATOM 634 O O . THR A 1 80 ? 0.429 -4.355 -1.082 1 93.56 80 THR A O 1
ATOM 637 N N . ILE A 1 81 ? -0.409 -2.51 -0.14 1 95.31 81 ILE A N 1
ATOM 638 C CA . ILE A 1 81 ? -1.61 -2.51 -0.967 1 95.31 81 ILE A CA 1
ATOM 639 C C . ILE A 1 81 ? -1.646 -1.246 -1.825 1 95.31 81 ILE A C 1
ATOM 641 O O . ILE A 1 81 ? -1.462 -0.138 -1.317 1 95.31 81 ILE A O 1
ATOM 645 N N . ARG A 1 82 ? -1.796 -1.449 -3.061 1 93.69 82 ARG A N 1
ATOM 646 C CA . ARG A 1 82 ? -2.037 -0.331 -3.967 1 93.69 82 ARG A CA 1
ATOM 647 C C . ARG A 1 82 ? -3.506 -0.26 -4.371 1 93.69 82 ARG A C 1
ATOM 649 O O . ARG A 1 82 ? -4.086 -1.259 -4.801 1 93.69 82 ARG A O 1
ATOM 656 N N . MET A 1 83 ? -4.012 0.929 -4.191 1 95.31 83 MET A N 1
ATOM 657 C CA . MET A 1 83 ? -5.414 1.164 -4.512 1 95.31 83 MET A CA 1
ATOM 658 C C . MET A 1 83 ? -5.566 1.757 -5.91 1 95.31 83 MET A C 1
ATOM 660 O O . MET A 1 83 ? -4.852 2.695 -6.27 1 95.31 83 MET A O 1
ATOM 664 N N . PHE A 1 84 ? -6.527 1.141 -6.648 1 93.06 84 PHE A N 1
ATOM 665 C CA . PHE A 1 84 ? -6.891 1.645 -7.969 1 93.06 84 PHE A CA 1
ATOM 666 C C . PHE A 1 84 ? -8.391 1.91 -8.055 1 93.06 84 PHE A C 1
ATOM 668 O O . PHE A 1 84 ? -9.141 1.518 -7.16 1 93.06 84 PHE A O 1
ATOM 675 N N . GLU A 1 85 ? -8.75 2.521 -9.133 1 93.06 85 GLU A N 1
ATOM 676 C CA . GLU A 1 85 ? -10.148 2.848 -9.359 1 93.06 85 GLU A CA 1
ATOM 677 C C . GLU A 1 85 ? -11.016 1.588 -9.383 1 93.06 85 GLU A C 1
ATOM 679 O O . GLU A 1 85 ? -12.141 1.594 -8.891 1 93.06 85 GLU A O 1
ATOM 684 N N . ASN A 1 86 ? -10.398 0.486 -9.93 1 93.94 86 ASN A N 1
ATOM 685 C CA . ASN A 1 86 ? -11.25 -0.666 -10.211 1 93.94 86 ASN A CA 1
ATOM 686 C C . ASN A 1 86 ? -10.789 -1.906 -9.453 1 93.94 86 ASN A C 1
ATOM 688 O O . ASN A 1 86 ? -11.219 -3.021 -9.758 1 93.94 86 ASN A O 1
ATOM 692 N N . GLY A 1 87 ? -9.898 -1.677 -8.531 1 95 87 GLY A N 1
ATOM 693 C CA . GLY A 1 87 ? -9.43 -2.826 -7.777 1 95 87 GLY A CA 1
ATOM 694 C C . GLY A 1 87 ? -8.195 -2.525 -6.941 1 95 87 GLY A C 1
ATOM 695 O O . GLY A 1 87 ? -7.914 -1.365 -6.637 1 95 87 GLY A O 1
ATOM 696 N N . TYR A 1 88 ? -7.543 -3.619 -6.508 1 95.94 88 TYR A N 1
ATOM 697 C CA . TYR A 1 88 ? -6.398 -3.494 -5.609 1 95.94 88 TYR A CA 1
ATOM 698 C C . TYR A 1 88 ? -5.266 -4.418 -6.035 1 95.94 88 TYR A C 1
ATOM 700 O O . TYR A 1 88 ? -5.496 -5.418 -6.719 1 95.94 88 TYR A O 1
ATOM 708 N N . LEU A 1 89 ? -4.07 -4.062 -5.699 1 94.19 89 LEU A N 1
ATOM 709 C CA . LEU A 1 89 ? -2.891 -4.918 -5.785 1 94.19 89 LEU A CA 1
ATOM 710 C C . LEU A 1 89 ? -2.221 -5.055 -4.422 1 94.19 89 LEU A C 1
ATOM 712 O O . LEU A 1 89 ? -1.896 -4.055 -3.779 1 94.19 89 LEU A O 1
ATOM 716 N N . SER A 1 90 ? -2.113 -6.262 -3.934 1 96.31 90 SER A N 1
ATOM 717 C CA . SER A 1 90 ? -1.37 -6.52 -2.703 1 96.31 90 SER A CA 1
ATOM 718 C C . SER A 1 90 ? -0.058 -7.242 -2.988 1 96.31 90 SER A C 1
ATOM 720 O O . SER A 1 90 ? -0.039 -8.25 -3.699 1 96.31 90 SER A O 1
ATOM 722 N N . ARG A 1 91 ? 1.019 -6.688 -2.455 1 95.62 91 ARG A N 1
ATOM 723 C CA . ARG A 1 91 ? 2.336 -7.277 -2.662 1 95.62 91 ARG A CA 1
ATOM 724 C C . ARG A 1 91 ? 2.938 -7.75 -1.343 1 95.62 91 ARG A C 1
ATOM 726 O O . ARG A 1 91 ? 2.998 -6.992 -0.374 1 95.62 91 ARG A O 1
ATOM 733 N N . VAL A 1 92 ? 3.342 -8.953 -1.317 1 95.56 92 VAL A N 1
ATOM 734 C CA . VAL A 1 92 ? 4.031 -9.562 -0.184 1 95.56 92 VAL A CA 1
ATOM 735 C C . VAL A 1 92 ? 5.43 -10.008 -0.607 1 95.56 92 VAL A C 1
ATOM 737 O O . VAL A 1 92 ? 5.59 -10.695 -1.617 1 95.56 92 VAL A O 1
ATOM 740 N N . ILE A 1 93 ? 6.434 -9.547 0.117 1 93.31 93 ILE A N 1
ATOM 741 C CA . ILE A 1 93 ? 7.812 -9.922 -0.164 1 93.31 93 ILE A CA 1
ATOM 742 C C . ILE A 1 93 ? 8.406 -10.641 1.047 1 93.31 93 ILE A C 1
ATOM 744 O O . ILE A 1 93 ? 8.234 -10.195 2.186 1 93.31 93 ILE A O 1
ATOM 748 N N . ARG A 1 94 ? 9.078 -11.727 0.856 1 91.81 94 ARG A N 1
ATOM 749 C CA . ARG A 1 94 ? 9.867 -12.445 1.851 1 91.81 94 ARG A CA 1
ATOM 750 C C . ARG A 1 94 ? 11.211 -12.883 1.271 1 91.81 94 ARG A C 1
ATOM 752 O O . ARG A 1 94 ? 11.258 -13.617 0.285 1 91.81 94 ARG A O 1
ATOM 759 N N . GLY A 1 95 ? 12.25 -12.391 1.926 1 88.12 95 GLY A N 1
ATOM 760 C CA . GLY A 1 95 ? 13.562 -12.727 1.402 1 88.12 95 GLY A CA 1
ATOM 761 C C . GLY A 1 95 ? 13.805 -12.188 0.006 1 88.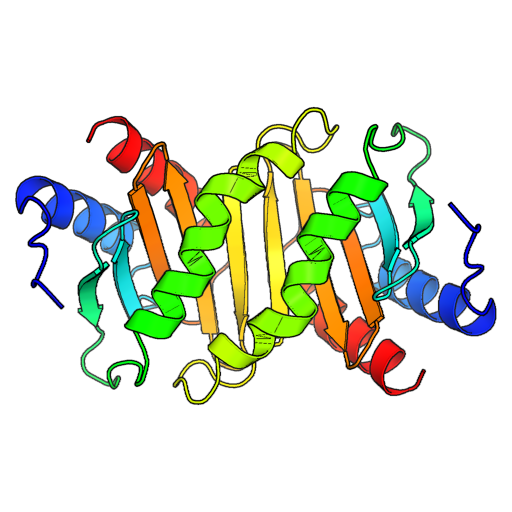12 95 GLY A C 1
ATOM 762 O O . GLY A 1 95 ? 13.648 -10.984 -0.238 1 88.12 95 GLY A O 1
ATOM 763 N N . GLU A 1 96 ? 14.102 -13.078 -0.948 1 86.69 96 GLU A N 1
ATOM 764 C CA . GLU A 1 96 ? 14.477 -12.641 -2.287 1 86.69 96 GLU A CA 1
ATOM 765 C C . GLU A 1 96 ? 13.336 -12.852 -3.281 1 86.69 96 GLU A C 1
ATOM 767 O O . GLU A 1 96 ? 13.57 -12.906 -4.492 1 86.69 96 GLU A O 1
ATOM 772 N N . HIS A 1 97 ? 12.148 -13.062 -2.797 1 90.81 97 HIS A N 1
ATOM 773 C CA . HIS A 1 97 ? 11.039 -13.25 -3.723 1 90.81 97 HIS A CA 1
ATOM 774 C C . HIS A 1 97 ? 9.75 -12.641 -3.174 1 90.81 97 HIS A C 1
ATOM 776 O O . HIS A 1 97 ? 9.68 -12.289 -1.993 1 90.81 97 HIS A O 1
ATOM 782 N N . GLY A 1 98 ? 8.805 -12.469 -4.023 1 93.94 98 GLY A N 1
ATOM 783 C CA . GLY A 1 98 ? 7.52 -11.891 -3.656 1 93.94 98 GLY A CA 1
ATOM 784 C C . GLY A 1 98 ? 6.383 -12.336 -4.555 1 93.94 98 GLY A C 1
ATOM 785 O O . GLY A 1 98 ? 6.602 -13.055 -5.531 1 93.94 98 GLY A O 1
ATOM 786 N N . VAL A 1 99 ? 5.215 -12.055 -4.137 1 95.69 99 VAL A N 1
ATOM 787 C CA . VAL A 1 99 ? 3.986 -12.281 -4.891 1 95.69 99 VAL A CA 1
ATOM 788 C C . VAL A 1 99 ? 3.125 -11.016 -4.859 1 95.69 99 VAL A C 1
ATOM 790 O O . VAL A 1 99 ? 2.988 -10.375 -3.812 1 95.69 99 VAL A O 1
ATOM 793 N N . TRP A 1 100 ? 2.646 -10.648 -6 1 95.12 100 TRP A N 1
ATOM 794 C CA . TRP A 1 100 ? 1.573 -9.664 -5.949 1 95.12 100 TRP A CA 1
ATOM 795 C C . TRP A 1 100 ? 0.273 -10.242 -6.496 1 95.12 100 TRP A C 1
ATOM 797 O O . TRP A 1 100 ? 0.29 -11.039 -7.438 1 95.12 100 TRP A O 1
ATOM 807 N N . VAL A 1 101 ? -0.811 -9.836 -5.887 1 96.31 101 VAL A N 1
ATOM 808 C CA . VAL A 1 101 ? -2.158 -10.297 -6.199 1 96.31 101 VAL A CA 1
ATOM 809 C C . VAL A 1 101 ? -3.057 -9.102 -6.508 1 96.31 101 VAL A C 1
ATOM 811 O O . VAL A 1 101 ? -3.062 -8.117 -5.77 1 96.31 101 VAL A O 1
ATOM 814 N N . THR A 1 102 ? -3.746 -9.133 -7.617 1 95.44 102 THR A N 1
ATOM 815 C CA . THR A 1 102 ? -4.738 -8.102 -7.898 1 95.44 102 THR A CA 1
ATOM 816 C C . THR A 1 102 ? -6.152 -8.633 -7.672 1 95.44 102 THR A C 1
ATOM 818 O O . THR A 1 102 ? -6.426 -9.805 -7.93 1 95.44 102 THR A O 1
ATOM 821 N N . THR A 1 103 ? -6.973 -7.781 -7.184 1 97.31 103 THR A N 1
ATOM 822 C CA . THR A 1 103 ? -8.305 -8.211 -6.77 1 97.31 103 THR A CA 1
ATOM 823 C C . THR A 1 103 ? -9.344 -7.137 -7.078 1 97.31 103 THR A C 1
ATOM 825 O O . THR A 1 103 ? -8.992 -5.973 -7.277 1 97.31 103 THR A O 1
ATOM 828 N N . ASP A 1 104 ? -10.648 -7.582 -7.145 1 96.88 104 ASP A N 1
ATOM 829 C CA . ASP A 1 104 ? -11.773 -6.66 -7.008 1 96.88 104 ASP A CA 1
ATOM 830 C C . ASP A 1 104 ? -11.883 -6.141 -5.578 1 96.88 104 ASP A C 1
ATOM 832 O O . ASP A 1 104 ? -10.938 -6.242 -4.797 1 96.88 104 ASP A O 1
ATOM 836 N N . ASP A 1 105 ? -12.961 -5.473 -5.246 1 95.44 105 ASP A N 1
ATOM 837 C CA . ASP A 1 105 ? -13.156 -4.918 -3.91 1 95.44 105 ASP A CA 1
ATOM 838 C C . ASP A 1 105 ? -13.086 -6.012 -2.846 1 95.44 105 ASP A C 1
ATOM 840 O O . ASP A 1 105 ? -13.719 -7.062 -2.986 1 95.44 105 ASP A O 1
ATOM 844 N N . MET A 1 106 ? -12.273 -5.73 -1.812 1 95.31 106 MET A N 1
ATOM 845 C CA . MET A 1 106 ? -12.07 -6.676 -0.716 1 95.31 106 MET A CA 1
ATOM 846 C C . MET A 1 106 ? -11.945 -5.941 0.616 1 95.31 106 MET A C 1
ATOM 848 O O . MET A 1 106 ? -11.562 -4.77 0.651 1 95.31 106 MET A O 1
ATOM 852 N N . SER A 1 107 ? -12.297 -6.598 1.635 1 95.75 107 SER A N 1
ATOM 853 C CA . SER A 1 107 ? -12.141 -6.016 2.965 1 95.75 107 SER A CA 1
ATOM 854 C C . SER A 1 107 ? -10.688 -6.059 3.422 1 95.75 107 SER A C 1
ATOM 856 O O . SER A 1 107 ? -9.906 -6.879 2.939 1 95.75 107 SER A O 1
ATOM 858 N N . MET A 1 108 ? -10.367 -5.215 4.371 1 96.06 108 MET A N 1
ATOM 859 C CA . MET A 1 108 ? -9.016 -5.184 4.922 1 96.06 108 MET A CA 1
ATOM 860 C C . MET A 1 108 ? -8.688 -6.48 5.652 1 96.06 108 MET A C 1
ATOM 862 O O . MET A 1 108 ? -7.551 -6.953 5.613 1 96.06 108 MET A O 1
ATOM 866 N N . GLU A 1 109 ? -9.672 -7 6.285 1 95.38 109 GLU A N 1
ATOM 867 C CA . GLU A 1 109 ? -9.484 -8.266 6.984 1 95.38 109 GLU A CA 1
ATOM 868 C C . GLU A 1 109 ? -9.047 -9.367 6.02 1 95.38 109 GLU A C 1
ATOM 870 O O . GLU A 1 109 ? -8.195 -10.195 6.359 1 95.38 109 GLU A O 1
ATOM 875 N N . ARG A 1 110 ? -9.633 -9.375 4.859 1 96.25 110 ARG A N 1
ATOM 876 C CA . ARG A 1 110 ? -9.273 -10.375 3.854 1 96.25 110 ARG A CA 1
ATOM 877 C C . ARG A 1 110 ? -7.855 -10.141 3.336 1 96.25 110 ARG A C 1
ATOM 879 O O . ARG A 1 110 ? -7.121 -11.102 3.074 1 96.25 110 ARG A O 1
ATOM 886 N N . PHE A 1 111 ? -7.465 -8.891 3.191 1 97.81 111 PHE A N 1
ATOM 887 C CA . PHE A 1 111 ? -6.09 -8.586 2.812 1 97.81 111 PHE A CA 1
ATOM 888 C C . PHE A 1 111 ? -5.113 -9.086 3.871 1 97.81 111 PHE A C 1
ATOM 890 O O . PHE A 1 111 ? -4.047 -9.609 3.541 1 97.81 111 PHE A O 1
ATOM 897 N N . GLU A 1 112 ? -5.492 -8.891 5.117 1 97.69 112 GLU A N 1
ATOM 898 C CA . GLU A 1 112 ? -4.637 -9.359 6.207 1 97.69 112 GLU A CA 1
ATOM 899 C C . GLU A 1 112 ? -4.477 -10.875 6.176 1 97.69 112 GLU A C 1
ATOM 901 O O . GLU A 1 112 ? -3.375 -11.391 6.355 1 97.69 112 GLU A O 1
ATOM 906 N N . GLU A 1 113 ? -5.59 -11.516 5.992 1 97.88 113 GLU A N 1
ATOM 907 C CA . GLU A 1 113 ? -5.566 -12.977 5.918 1 97.88 113 GLU A CA 1
ATOM 908 C C . GLU A 1 113 ? -4.703 -13.453 4.75 1 97.88 113 GLU A C 1
ATOM 910 O O . GLU A 1 113 ? -3.891 -14.367 4.906 1 97.88 113 GLU A O 1
ATOM 915 N N . LEU A 1 114 ? -4.859 -12.883 3.57 1 98.5 114 LEU A N 1
ATOM 916 C CA . LEU A 1 114 ? -4.062 -13.195 2.393 1 98.5 114 LEU A CA 1
ATOM 917 C C . LEU A 1 114 ? -2.576 -12.992 2.67 1 98.5 114 LEU A C 1
ATOM 919 O O . LEU A 1 114 ? -1.758 -13.867 2.363 1 98.5 114 LEU A O 1
ATOM 923 N N . THR A 1 115 ? -2.256 -11.883 3.262 1 98 115 THR A N 1
ATOM 924 C CA . THR A 1 115 ? -0.875 -11.531 3.574 1 98 115 THR A CA 1
ATOM 925 C C . THR A 1 115 ? -0.241 -12.586 4.48 1 98 115 THR A C 1
ATOM 927 O O . THR A 1 115 ? 0.852 -13.078 4.195 1 98 115 THR A O 1
ATOM 930 N N . SER A 1 116 ? -0.958 -12.867 5.551 1 97.88 116 SER A N 1
ATOM 931 C CA . SER A 1 116 ? -0.444 -13.844 6.508 1 97.88 116 SER A CA 1
ATOM 932 C C . SER A 1 116 ? -0.192 -15.195 5.844 1 97.88 116 SER A C 1
ATOM 934 O O . SER A 1 116 ? 0.855 -15.805 6.059 1 97.88 116 SER A O 1
ATOM 936 N N . ALA A 1 117 ? -1.091 -15.617 5.055 1 98.19 117 ALA A N 1
ATOM 937 C CA . ALA A 1 117 ? -0.989 -16.922 4.391 1 98.19 117 ALA A CA 1
ATOM 938 C C . ALA A 1 117 ? 0.145 -16.922 3.369 1 98.19 117 ALA A C 1
ATOM 940 O O . ALA A 1 117 ? 0.906 -17.891 3.283 1 98.19 117 ALA A O 1
ATOM 941 N N . LEU A 1 118 ? 0.282 -15.859 2.553 1 98.25 118 LEU A N 1
ATOM 942 C CA . LEU A 1 118 ? 1.335 -15.773 1.545 1 98.25 118 LEU A CA 1
ATOM 943 C C . LEU A 1 118 ? 2.711 -15.719 2.199 1 98.25 118 LEU A C 1
ATOM 945 O O . LEU A 1 118 ? 3.664 -16.328 1.702 1 98.25 118 LEU A O 1
ATOM 949 N N . LYS A 1 119 ? 2.801 -14.984 3.281 1 97.19 119 LYS A N 1
ATOM 950 C CA . LYS A 1 119 ? 4.066 -14.922 4.004 1 97.19 119 LYS A CA 1
ATOM 951 C C . LYS A 1 119 ? 4.523 -16.312 4.43 1 97.19 119 LYS A C 1
ATOM 953 O O . LYS A 1 119 ? 5.699 -16.656 4.305 1 97.19 119 LYS A O 1
ATOM 958 N N . GLN A 1 120 ? 3.59 -17.031 4.949 1 97.25 120 GLN A N 1
ATOM 959 C CA . GLN A 1 120 ? 3.916 -18.391 5.391 1 97.25 120 GLN A CA 1
ATOM 960 C C . GLN A 1 120 ? 4.414 -19.234 4.227 1 97.25 120 GLN A C 1
ATOM 962 O O . GLN A 1 120 ? 5.414 -19.938 4.355 1 97.25 120 GLN A O 1
ATOM 967 N N . VAL A 1 121 ? 3.764 -19.188 3.107 1 97.12 121 VAL A N 1
ATOM 968 C CA . VAL A 1 121 ? 4.129 -19.969 1.927 1 97.12 121 VAL A CA 1
ATOM 969 C C . VAL A 1 121 ? 5.516 -19.562 1.444 1 97.12 121 VAL A C 1
ATOM 971 O O . VAL A 1 121 ? 6.348 -20.406 1.114 1 97.12 121 VAL A O 1
ATOM 974 N N . LEU A 1 122 ? 5.793 -18.25 1.39 1 95.75 122 LEU A N 1
ATOM 975 C CA . LEU A 1 122 ? 7.059 -17.734 0.875 1 95.75 122 LEU A CA 1
ATOM 976 C C . LEU A 1 122 ? 8.203 -18.047 1.833 1 95.75 122 LEU A C 1
ATOM 978 O O . LEU A 1 122 ? 9.328 -18.297 1.4 1 95.75 122 LEU A O 1
ATOM 982 N N . ASP A 1 123 ? 7.918 -18.062 3.125 1 95 123 ASP A N 1
ATOM 983 C CA . ASP A 1 123 ? 8.922 -18.391 4.129 1 95 123 ASP A CA 1
ATOM 984 C C . ASP A 1 123 ? 9.359 -19.844 4.004 1 95 123 ASP A C 1
ATOM 986 O O . ASP A 1 123 ? 10.516 -20.188 4.281 1 95 123 ASP A O 1
ATOM 990 N N . ASP A 1 124 ? 8.445 -20.656 3.604 1 92.56 124 ASP A N 1
ATOM 991 C CA . ASP A 1 124 ? 8.695 -22.094 3.514 1 92.56 124 ASP A CA 1
ATOM 992 C C . ASP A 1 124 ? 9.367 -22.453 2.189 1 92.56 124 ASP A C 1
ATOM 994 O O . ASP A 1 124 ? 9.812 -23.578 1.998 1 92.56 124 ASP A O 1
ATOM 998 N N . ALA A 1 125 ? 9.406 -21.516 1.29 1 86.38 125 ALA A N 1
ATOM 999 C CA . ALA A 1 125 ? 9.938 -21.781 -0.045 1 86.38 125 ALA A CA 1
ATOM 1000 C C . ALA A 1 125 ? 11.453 -21.656 -0.067 1 86.38 125 ALA A C 1
ATOM 1002 O O . ALA A 1 125 ? 12.031 -20.875 0.688 1 86.38 125 ALA A O 1
ATOM 1003 N N . MET B 1 1 ? 18.234 20.219 7.629 1 32.19 1 MET B N 1
ATOM 1004 C CA . MET B 1 1 ? 17.047 19.875 6.863 1 32.19 1 MET B CA 1
ATOM 1005 C C . MET B 1 1 ? 16.031 21.016 6.871 1 32.19 1 MET B C 1
ATOM 1007 O O . MET B 1 1 ? 15.633 21.484 7.934 1 32.19 1 MET B O 1
ATOM 1011 N N . ASP B 1 2 ? 15.984 21.906 6.027 1 41.28 2 ASP B N 1
ATOM 1012 C CA . ASP B 1 2 ? 15.172 23.109 6.117 1 41.28 2 ASP B CA 1
ATOM 1013 C C . ASP B 1 2 ? 13.727 22.766 6.465 1 41.28 2 ASP B C 1
ATOM 1015 O O . ASP B 1 2 ? 13.156 21.812 5.922 1 41.28 2 ASP B O 1
ATOM 1019 N N . ASP B 1 3 ? 13.281 23.141 7.586 1 47.72 3 ASP B N 1
ATOM 1020 C CA . ASP B 1 3 ? 11.945 23.031 8.164 1 47.72 3 ASP B CA 1
ATOM 1021 C C . ASP B 1 3 ? 10.875 23.406 7.148 1 47.72 3 ASP B C 1
ATOM 1023 O O . ASP B 1 3 ? 10.766 24.578 6.754 1 47.72 3 ASP B O 1
ATOM 1027 N N . ILE B 1 4 ? 10.828 22.812 5.941 1 58.62 4 ILE B N 1
ATOM 1028 C CA . ILE B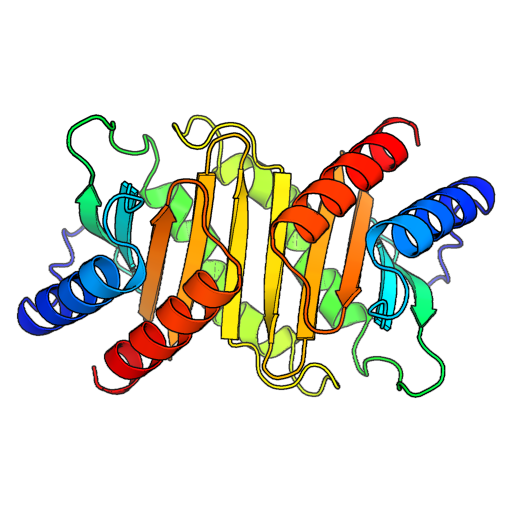 1 4 ? 9.773 23.281 5.047 1 58.62 4 ILE B CA 1
ATOM 1029 C C . ILE B 1 4 ? 8.445 23.344 5.801 1 58.62 4 ILE B C 1
ATOM 1031 O O . ILE B 1 4 ? 8.07 22.375 6.477 1 58.62 4 ILE B O 1
ATOM 1035 N N . ASP B 1 5 ? 8.023 24.594 6.043 1 77.19 5 ASP B N 1
ATOM 1036 C CA . ASP B 1 5 ? 6.742 24.922 6.66 1 77.19 5 ASP B CA 1
ATOM 1037 C C . ASP B 1 5 ? 5.605 24.844 5.645 1 77.19 5 ASP B C 1
ATOM 1039 O O . ASP B 1 5 ? 5.613 25.547 4.637 1 77.19 5 ASP B O 1
ATOM 1043 N N . THR B 1 6 ? 4.812 23.766 5.766 1 89 6 THR B N 1
ATOM 1044 C CA . THR B 1 6 ? 3.594 23.625 4.984 1 89 6 THR B CA 1
ATOM 1045 C C . THR B 1 6 ? 2.691 24.844 5.148 1 89 6 THR B C 1
ATOM 1047 O O . THR B 1 6 ? 2.598 25.406 6.238 1 89 6 THR B O 1
ATOM 1050 N N . ASP B 1 7 ? 2.193 25.375 4.027 1 92.69 7 ASP B N 1
ATOM 1051 C CA . ASP B 1 7 ? 1.179 26.422 4.117 1 92.69 7 ASP B CA 1
ATOM 1052 C C . ASP B 1 7 ? 0.152 26.094 5.199 1 92.69 7 ASP B C 1
ATOM 1054 O O . ASP B 1 7 ? -0.445 25.016 5.199 1 92.69 7 ASP B O 1
ATOM 1058 N N . PRO B 1 8 ? -0.001 27.031 6.117 1 94.56 8 PRO B N 1
ATOM 1059 C CA . PRO B 1 8 ? -0.889 26.75 7.25 1 94.56 8 PRO B CA 1
ATOM 1060 C C . PRO B 1 8 ? -2.311 26.406 6.812 1 94.56 8 PRO B C 1
ATOM 1062 O O . PRO B 1 8 ? -2.971 25.578 7.453 1 94.56 8 PRO B O 1
ATOM 1065 N N . GLU B 1 9 ? -2.799 27.016 5.773 1 96 9 GLU B N 1
ATOM 1066 C CA . GLU B 1 9 ? -4.141 26.703 5.293 1 96 9 GLU B CA 1
ATOM 1067 C C . GLU B 1 9 ? -4.227 25.281 4.766 1 96 9 GLU B C 1
ATOM 1069 O O . GLU B 1 9 ? -5.207 24.578 5.02 1 96 9 GLU B O 1
ATOM 1074 N N . LEU B 1 10 ? -3.223 24.938 4.062 1 96.19 10 LEU B N 1
ATOM 1075 C CA . LEU B 1 10 ? -3.168 23.562 3.549 1 96.19 10 LEU B CA 1
ATOM 1076 C C . LEU B 1 10 ? -3.068 22.562 4.691 1 96.19 10 LEU B C 1
ATOM 1078 O O . LEU B 1 10 ? -3.779 21.562 4.703 1 96.19 10 LEU B O 1
ATOM 1082 N N . ALA B 1 11 ? -2.242 22.859 5.629 1 96.81 11 ALA B N 1
ATOM 1083 C CA . ALA B 1 11 ? -2.078 22 6.789 1 96.81 11 ALA B CA 1
ATOM 1084 C C . ALA B 1 11 ? -3.402 21.812 7.527 1 96.81 11 ALA B C 1
ATOM 1086 O O . ALA B 1 11 ? -3.758 20.688 7.91 1 96.81 11 ALA B O 1
ATOM 1087 N N . ASP B 1 12 ? -4.094 22.891 7.648 1 97.25 12 ASP B N 1
ATOM 1088 C CA . ASP B 1 12 ? -5.375 22.844 8.352 1 97.25 12 ASP B CA 1
ATOM 1089 C C . ASP B 1 12 ? -6.383 21.984 7.59 1 97.25 12 ASP B C 1
ATOM 1091 O O . ASP B 1 12 ? -7.145 21.234 8.195 1 97.25 12 ASP B O 1
ATOM 1095 N N . GLU B 1 13 ? -6.398 22.125 6.293 1 98 13 GLU B N 1
ATOM 1096 C CA . GLU B 1 13 ? -7.32 21.344 5.477 1 98 13 GLU B CA 1
ATOM 1097 C C . GLU B 1 13 ? -6.996 19.844 5.555 1 98 13 GLU B C 1
ATOM 1099 O O . GLU B 1 13 ? -7.891 19.016 5.703 1 98 13 GLU B O 1
ATOM 1104 N N . ILE B 1 14 ? -5.723 19.516 5.48 1 98.19 14 ILE B N 1
ATOM 1105 C CA . ILE B 1 14 ? -5.281 18.125 5.582 1 98.19 14 ILE B CA 1
ATOM 1106 C C . ILE B 1 14 ? -5.703 17.547 6.93 1 98.19 14 ILE B C 1
ATOM 1108 O O . ILE B 1 14 ? -6.266 16.453 6.992 1 98.19 14 ILE B O 1
ATOM 1112 N N . MET B 1 15 ? -5.523 18.297 7.969 1 98.25 15 MET B N 1
ATOM 1113 C CA . MET B 1 15 ? -5.836 17.828 9.312 1 98.25 15 MET B CA 1
ATOM 1114 C C . MET B 1 15 ? -7.34 17.641 9.484 1 98.25 15 MET B C 1
ATOM 1116 O O . MET B 1 15 ? -7.785 16.672 10.109 1 98.25 15 MET B O 1
ATOM 1120 N N . SER B 1 16 ? -8.086 18.562 8.93 1 98.06 16 SER B N 1
ATOM 1121 C CA . SER B 1 16 ? -9.539 18.469 9.016 1 98.06 16 SER B CA 1
ATOM 1122 C C . SER B 1 16 ? -10.047 17.188 8.359 1 98.06 16 SER B C 1
ATOM 1124 O O . SER B 1 16 ? -10.852 16.453 8.938 1 98.06 16 SER B O 1
ATOM 1126 N N . VAL B 1 17 ? -9.57 16.875 7.227 1 98 17 VAL B N 1
ATOM 1127 C CA . VAL B 1 17 ? -9.961 15.68 6.484 1 98 17 VAL B CA 1
ATOM 1128 C C . VAL B 1 17 ? -9.562 14.43 7.273 1 98 17 VAL B C 1
ATOM 1130 O O . VAL B 1 17 ? -10.367 13.508 7.414 1 98 17 VAL B O 1
ATOM 1133 N 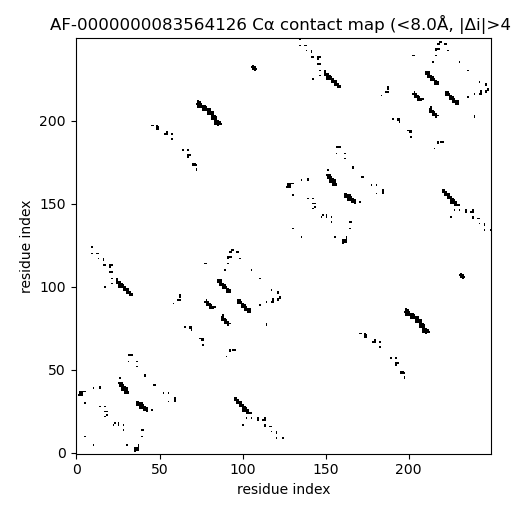N . CYS B 1 18 ? -8.352 14.391 7.816 1 98.25 18 CYS B N 1
ATOM 1134 C CA . CYS B 1 18 ? -7.844 13.227 8.531 1 98.25 18 CYS B CA 1
ATOM 1135 C C . CYS B 1 18 ? -8.641 12.984 9.805 1 98.25 18 CYS B C 1
ATOM 1137 O O . CYS B 1 18 ? -8.992 11.844 10.117 1 98.25 18 CYS B O 1
ATOM 1139 N N . ARG B 1 19 ? -9.008 14.078 10.508 1 97.38 19 ARG B N 1
ATOM 1140 C CA . ARG B 1 19 ? -9.797 13.945 11.727 1 97.38 19 ARG B CA 1
ATOM 1141 C C . ARG B 1 19 ? -11.188 13.406 11.422 1 97.38 19 ARG B C 1
ATOM 1143 O O . ARG B 1 19 ? -11.703 12.555 12.148 1 97.38 19 ARG B O 1
ATOM 1150 N N . THR B 1 20 ? -11.68 13.844 10.312 1 96.69 20 THR B N 1
ATOM 1151 C CA . THR B 1 20 ? -13.039 13.477 9.938 1 96.69 20 THR B CA 1
ATOM 1152 C C . THR B 1 20 ? -13.086 12.023 9.461 1 96.69 20 THR B C 1
ATOM 1154 O O . THR B 1 20 ? -13.984 11.273 9.836 1 96.69 20 THR B O 1
ATOM 1157 N N . THR B 1 21 ? -12.148 11.578 8.719 1 97.44 21 THR B N 1
ATOM 1158 C CA . THR B 1 21 ? -12.211 10.281 8.047 1 97.44 21 THR B CA 1
ATOM 1159 C C . THR B 1 21 ? -11.594 9.195 8.922 1 97.44 21 THR B C 1
ATOM 1161 O O . THR B 1 21 ? -12.062 8.055 8.93 1 97.44 21 THR B O 1
ATOM 1164 N N . VAL B 1 22 ? -10.562 9.516 9.695 1 97.31 22 VAL B N 1
ATOM 1165 C CA . VAL B 1 22 ? -9.828 8.523 10.461 1 97.31 22 VAL B CA 1
ATOM 1166 C C . VAL B 1 22 ? -10.281 8.547 11.922 1 97.31 22 VAL B C 1
ATOM 1168 O O . VAL B 1 22 ? -10.391 7.496 12.562 1 97.31 22 VAL B O 1
ATOM 1171 N N . GLY B 1 23 ? -10.562 9.703 12.453 1 96.06 23 GLY B N 1
ATOM 1172 C CA . GLY B 1 23 ? -11.039 9.844 13.82 1 96.06 23 GLY B CA 1
ATOM 1173 C C . GLY B 1 23 ? -10.008 9.414 14.852 1 96.06 23 GLY B C 1
ATOM 1174 O O . GLY B 1 23 ? -8.859 9.844 14.812 1 96.06 23 GLY B O 1
ATOM 1175 N N . ASP B 1 24 ? -10.375 8.555 15.805 1 95.94 24 ASP B N 1
ATOM 1176 C CA . ASP B 1 24 ? -9.57 8.188 16.969 1 95.94 24 ASP B CA 1
ATOM 1177 C C . ASP B 1 24 ? -8.43 7.25 16.562 1 95.94 24 ASP B C 1
ATOM 1179 O O . ASP B 1 24 ? -7.48 7.066 17.328 1 95.94 24 ASP B O 1
ATOM 1183 N N . GLU B 1 25 ? -8.531 6.711 15.398 1 97.12 25 GLU B N 1
ATOM 1184 C CA . GLU B 1 25 ? -7.531 5.75 14.953 1 97.12 25 GLU B CA 1
ATOM 1185 C C . GLU B 1 25 ? -6.32 6.461 14.352 1 97.12 25 GLU B C 1
ATOM 1187 O O . GLU B 1 25 ? -5.332 5.816 13.992 1 97.12 25 GLU B O 1
ATOM 1192 N N . LEU B 1 26 ? -6.352 7.789 14.289 1 97.62 26 LEU B N 1
ATOM 1193 C CA . LEU B 1 26 ? -5.293 8.586 13.68 1 97.62 26 LEU B CA 1
ATOM 1194 C C . LEU B 1 26 ? -4.031 8.57 14.531 1 97.62 26 LEU B C 1
ATOM 1196 O O . LEU B 1 26 ? -4.074 8.922 15.711 1 97.62 26 LEU B O 1
ATOM 1200 N N . ARG B 1 27 ? -2.916 8.164 13.961 1 96.12 27 ARG B N 1
ATOM 1201 C CA . ARG B 1 27 ? -1.647 8.109 14.68 1 96.12 27 ARG B CA 1
ATOM 1202 C C . ARG B 1 27 ? -0.752 9.281 14.297 1 96.12 27 ARG B C 1
ATOM 1204 O O . ARG B 1 27 ? -0.165 9.93 15.164 1 96.12 27 ARG B O 1
ATOM 1211 N N . SER B 1 28 ? -0.582 9.469 12.977 1 95.31 28 SER B N 1
ATOM 1212 C CA . SER B 1 28 ? 0.233 10.602 12.547 1 95.31 28 SER B CA 1
ATOM 1213 C C . SER B 1 28 ? -0.156 11.062 11.148 1 95.31 28 SER B C 1
ATOM 1215 O O . SER B 1 28 ? -0.746 10.305 10.375 1 95.31 28 SER B O 1
ATOM 1217 N N . VAL B 1 29 ? 0.142 12.32 10.805 1 96.56 29 VAL B N 1
ATOM 1218 C CA . VAL B 1 29 ? -0.041 12.914 9.484 1 96.56 29 VAL B CA 1
ATOM 1219 C C . VAL B 1 29 ? 1.23 13.648 9.07 1 96.56 29 VAL B C 1
ATOM 1221 O O . VAL B 1 29 ? 1.739 14.492 9.812 1 96.56 29 VAL B O 1
ATOM 1224 N N . THR B 1 30 ? 1.717 13.328 7.902 1 94.88 30 THR B N 1
ATOM 1225 C CA . THR B 1 30 ? 2.93 13.969 7.398 1 94.88 30 THR B CA 1
ATOM 1226 C C . THR B 1 30 ? 2.738 14.445 5.961 1 94.88 30 THR B C 1
ATOM 1228 O O . THR B 1 30 ? 2.287 13.68 5.105 1 94.88 30 THR B O 1
ATOM 1231 N N . TYR B 1 31 ? 2.998 15.648 5.754 1 95.06 31 TYR B N 1
ATOM 1232 C CA . TYR B 1 31 ? 3.07 16.234 4.418 1 95.06 31 TYR B CA 1
ATOM 1233 C C . TYR B 1 31 ? 4.492 16.172 3.873 1 95.06 31 TYR B C 1
ATOM 1235 O O . TYR B 1 31 ? 5.457 16.391 4.609 1 95.06 31 TYR B O 1
ATOM 1243 N N . PHE B 1 32 ? 4.582 15.82 2.533 1 92.5 32 PHE B N 1
ATOM 1244 C CA . PHE B 1 32 ? 5.93 15.758 1.984 1 92.5 32 PHE B CA 1
ATOM 1245 C C . PHE B 1 32 ? 5.941 16.172 0.519 1 92.5 32 PHE B C 1
ATOM 1247 O O . PHE B 1 32 ? 4.922 16.062 -0.169 1 92.5 32 PHE B O 1
ATOM 1254 N N . SER B 1 33 ? 6.973 16.719 0.055 1 90.56 33 SER B N 1
ATOM 1255 C CA . SER B 1 33 ? 7.293 17.047 -1.331 1 90.56 33 SER B CA 1
ATOM 1256 C C . SER B 1 33 ? 8.648 16.469 -1.731 1 90.56 33 SER B C 1
ATOM 1258 O O . SER B 1 33 ? 9.211 15.641 -1.017 1 90.56 33 SER B O 1
ATOM 1260 N N . GLU B 1 34 ? 9.078 16.781 -2.928 1 85.06 34 GLU B N 1
ATOM 1261 C CA . GLU B 1 34 ? 10.383 16.297 -3.363 1 85.06 34 GLU B CA 1
ATOM 1262 C C . GLU B 1 34 ? 11.492 16.781 -2.434 1 85.06 34 GLU B C 1
ATOM 1264 O O . GLU B 1 34 ? 12.484 16.094 -2.225 1 85.06 34 GLU B O 1
ATOM 1269 N N . ASP B 1 35 ? 11.227 17.891 -1.78 1 83.62 35 ASP B N 1
ATOM 1270 C CA . ASP B 1 35 ? 12.359 18.5 -1.091 1 83.62 35 ASP B CA 1
ATOM 1271 C C . ASP B 1 35 ? 12.031 18.781 0.373 1 83.62 35 ASP B C 1
ATOM 1273 O O . ASP B 1 35 ? 12.852 19.328 1.104 1 83.62 35 ASP B O 1
ATOM 1277 N N . ALA B 1 36 ? 10.906 18.391 0.802 1 83.81 36 ALA B N 1
ATOM 1278 C CA . ALA B 1 36 ? 10.523 18.766 2.16 1 83.81 36 ALA B CA 1
ATOM 1279 C C . ALA B 1 36 ? 9.633 17.703 2.797 1 83.81 36 ALA B C 1
ATOM 1281 O O . ALA B 1 36 ? 8.906 17 2.1 1 83.81 36 ALA B O 1
ATOM 1282 N N . VAL B 1 37 ? 9.711 17.625 4.16 1 90 37 VAL B N 1
ATOM 1283 C CA . VAL B 1 37 ? 8.844 16.766 4.965 1 90 37 VAL B CA 1
ATOM 1284 C C . VAL B 1 37 ? 8.422 17.5 6.234 1 90 37 VAL B C 1
ATOM 1286 O O . VAL B 1 37 ? 9.25 18.094 6.926 1 90 37 VAL B O 1
ATOM 1289 N N . ASP B 1 38 ? 7.082 17.484 6.461 1 92.5 38 ASP B N 1
ATOM 1290 C CA . ASP B 1 38 ? 6.5 18.203 7.59 1 92.5 38 ASP B CA 1
ATOM 1291 C C . ASP B 1 38 ? 5.473 17.344 8.312 1 92.5 38 ASP B C 1
ATOM 1293 O O . ASP B 1 38 ? 4.375 17.109 7.805 1 92.5 38 ASP B O 1
ATOM 1297 N N . GLN B 1 39 ? 5.914 16.906 9.555 1 94.19 39 GLN B N 1
ATOM 1298 C CA . GLN B 1 39 ? 4.938 16.172 10.352 1 94.19 39 GLN B CA 1
ATOM 1299 C C . GLN B 1 39 ? 3.895 17.109 10.945 1 94.19 39 GLN B C 1
ATOM 1301 O O . GLN B 1 39 ? 4.203 17.906 11.836 1 94.19 39 GLN B O 1
ATOM 1306 N N . LEU B 1 40 ? 2.684 16.969 10.531 1 95.44 40 LEU B N 1
ATOM 1307 C CA . LEU B 1 40 ? 1.612 17.891 10.906 1 95.44 40 LEU B CA 1
ATOM 1308 C C . LEU B 1 40 ? 0.958 17.469 12.211 1 95.44 40 LEU B C 1
ATOM 1310 O O . LEU B 1 40 ? 0.372 18.281 12.922 1 95.44 40 LEU B O 1
ATOM 1314 N N . TYR B 1 41 ? 0.998 16.188 12.406 1 96.06 41 TYR B N 1
ATOM 1315 C CA . TYR B 1 41 ? 0.344 15.641 13.594 1 96.06 41 TYR B CA 1
ATOM 1316 C C . TYR B 1 41 ? 1.008 14.336 14.023 1 96.06 41 TYR B C 1
ATOM 1318 O O . TYR B 1 41 ? 1.408 13.523 13.188 1 96.06 41 TYR B O 1
ATOM 1326 N N . LEU B 1 42 ? 1.089 14.156 15.32 1 95.5 42 LEU B N 1
ATOM 1327 C CA . LEU B 1 42 ? 1.493 12.922 15.984 1 95.5 42 LEU B CA 1
ATOM 1328 C C . LEU B 1 42 ? 0.686 12.703 17.25 1 95.5 42 LEU B C 1
ATOM 1330 O O . LEU B 1 42 ? 0.677 13.555 18.141 1 95.5 42 LEU B O 1
ATOM 1334 N N . ARG B 1 43 ? 0.087 11.547 17.281 1 96 43 ARG B N 1
ATOM 1335 C CA . ARG B 1 43 ? -0.733 11.258 18.453 1 96 43 ARG B CA 1
ATOM 1336 C C . ARG B 1 43 ? 0.1 11.305 19.719 1 96 43 ARG B C 1
ATOM 1338 O O . ARG B 1 43 ? 1.248 10.859 19.734 1 96 43 ARG B O 1
ATOM 1345 N N . SER B 1 44 ? -0.474 11.688 20.828 1 92.12 44 SER B N 1
ATOM 1346 C CA . SER B 1 44 ? 0.232 12.078 22.047 1 92.12 44 SER B CA 1
ATOM 1347 C C . SER B 1 44 ? 0.919 10.883 22.703 1 92.12 44 SER B C 1
ATOM 1349 O O . SER B 1 44 ? 1.917 11.047 23.406 1 92.12 44 SER B O 1
ATOM 1351 N N . ASP B 1 45 ? 0.425 9.664 22.5 1 91.88 45 ASP B N 1
ATOM 1352 C CA . ASP B 1 45 ? 0.962 8.477 23.172 1 91.88 45 ASP B CA 1
ATOM 1353 C C . ASP B 1 45 ? 2.057 7.824 22.328 1 91.88 45 ASP B C 1
ATOM 1355 O O . ASP B 1 45 ? 2.605 6.789 22.719 1 91.88 45 ASP B O 1
ATOM 1359 N N . LEU B 1 46 ? 2.363 8.508 21.203 1 90.38 46 LEU B N 1
ATOM 1360 C CA . LEU B 1 46 ? 3.342 7.926 20.297 1 90.38 46 LEU B CA 1
ATOM 1361 C C . LEU B 1 46 ? 4.629 8.734 20.281 1 90.38 46 LEU B C 1
ATOM 1363 O O . LEU B 1 46 ? 4.633 9.906 20.672 1 90.38 46 LEU B O 1
ATOM 1367 N N . GLU B 1 47 ? 5.664 8.008 19.812 1 83.62 47 GLU B N 1
ATOM 1368 C CA . GLU B 1 47 ? 6.953 8.656 19.609 1 83.62 47 GLU B CA 1
ATOM 1369 C C . GLU B 1 47 ? 7.258 8.836 18.125 1 83.62 47 GLU B C 1
ATOM 1371 O O . GLU B 1 47 ? 6.879 8 17.312 1 83.62 47 GLU B O 1
ATOM 1376 N N . GLN B 1 48 ? 7.906 9.945 17.969 1 75.25 48 GLN B N 1
ATOM 1377 C CA . GLN B 1 48 ? 8.273 10.234 16.594 1 75.25 48 GLN B CA 1
ATOM 1378 C C . GLN B 1 48 ? 9.148 9.133 16.016 1 75.25 48 GLN B C 1
ATOM 1380 O O . GLN B 1 48 ? 10.023 8.602 16.703 1 75.25 48 GLN B O 1
ATOM 1385 N N . THR B 1 49 ? 8.672 8.812 14.766 1 70.75 49 THR B N 1
ATOM 1386 C CA . THR B 1 49 ? 9.508 7.871 14.047 1 70.75 49 THR B CA 1
ATOM 1387 C C . THR B 1 49 ? 10.961 8.352 14.008 1 70.75 49 THR B C 1
ATOM 1389 O O . THR B 1 49 ? 11.219 9.523 13.75 1 70.75 49 THR B O 1
ATOM 1392 N N . ALA B 1 50 ? 11.781 7.477 14.344 1 63.97 50 ALA B N 1
ATOM 1393 C CA . ALA B 1 50 ? 13.195 7.785 14.492 1 63.97 50 ALA B CA 1
ATOM 1394 C C . ALA B 1 50 ? 13.781 8.312 13.188 1 63.97 50 ALA B C 1
ATOM 1396 O O . ALA B 1 50 ? 14.656 9.188 13.203 1 63.97 50 ALA B O 1
ATOM 1397 N N . ASP B 1 51 ? 13.312 7.773 12.07 1 73.94 51 ASP B N 1
ATOM 1398 C CA . ASP B 1 51 ? 13.914 8.219 10.812 1 73.94 51 ASP B CA 1
ATOM 1399 C C . ASP B 1 51 ? 12.844 8.695 9.828 1 73.94 51 ASP B C 1
ATOM 1401 O O . ASP B 1 51 ? 12.664 8.094 8.766 1 73.94 51 ASP B O 1
ATOM 1405 N N . LEU B 1 52 ? 12.258 9.891 10.203 1 78.56 52 LEU B N 1
ATOM 1406 C CA . LEU B 1 52 ? 11.219 10.484 9.383 1 78.56 52 LEU B CA 1
ATOM 1407 C C . LEU B 1 52 ? 11.742 10.812 7.988 1 78.56 52 LEU B C 1
ATOM 1409 O O . LEU B 1 52 ? 11.047 10.617 6.992 1 78.56 52 LEU B O 1
ATOM 1413 N N . VAL B 1 53 ? 12.953 11.172 7.977 1 72.69 53 VAL B N 1
ATOM 1414 C CA . VAL B 1 53 ? 13.57 11.555 6.711 1 72.69 53 VAL B CA 1
ATOM 1415 C C . VAL B 1 53 ? 13.773 10.312 5.84 1 72.69 53 VAL B C 1
ATOM 1417 O O . VAL B 1 53 ? 13.492 10.336 4.641 1 72.69 53 VAL B O 1
ATOM 1420 N N . GLY B 1 54 ? 14.273 9.352 6.426 1 74.38 54 GLY B N 1
ATOM 1421 C CA . GLY B 1 54 ? 14.414 8.102 5.691 1 74.38 54 GLY B CA 1
ATOM 1422 C C . GLY B 1 54 ? 13.094 7.562 5.176 1 74.38 54 GLY B C 1
ATOM 1423 O O . GLY B 1 54 ? 13.008 7.078 4.047 1 74.38 54 GLY B O 1
ATOM 1424 N N . PHE B 1 55 ? 12.164 7.773 5.973 1 78.5 55 PHE B N 1
ATOM 1425 C CA . PHE B 1 55 ? 10.82 7.375 5.586 1 78.5 55 PHE B CA 1
ATOM 1426 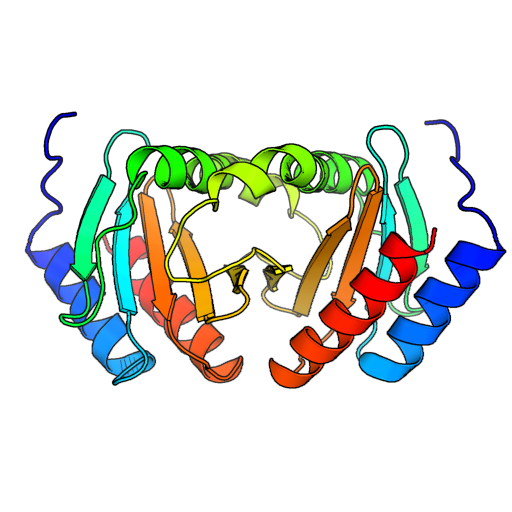C C . PHE B 1 55 ? 10.336 8.18 4.383 1 78.5 55 PHE B C 1
ATOM 1428 O O . PHE B 1 55 ? 9.812 7.613 3.424 1 78.5 55 PHE B O 1
ATOM 1435 N N . ALA B 1 56 ? 10.57 9.391 4.441 1 80.69 56 ALA B N 1
ATOM 1436 C CA . ALA B 1 56 ? 10.148 10.281 3.363 1 80.69 56 ALA B CA 1
ATOM 1437 C C . ALA B 1 56 ? 10.859 9.953 2.059 1 80.69 56 ALA B C 1
ATOM 1439 O O . ALA B 1 56 ? 10.266 10.016 0.981 1 80.69 56 ALA B O 1
ATOM 1440 N N . GLU B 1 57 ? 12.055 9.656 2.193 1 78.56 57 GLU B N 1
ATOM 1441 C CA . GLU B 1 57 ? 12.805 9.289 1 1 78.56 57 GLU B CA 1
ATOM 1442 C C . GLU B 1 57 ? 12.18 8.078 0.306 1 78.56 57 GLU B C 1
ATOM 1444 O O . GLU B 1 57 ? 12.086 8.039 -0.922 1 78.56 57 GLU B O 1
ATOM 1449 N N . HIS B 1 58 ? 11.781 7.195 1.055 1 78.69 58 HIS B N 1
ATOM 1450 C CA . HIS B 1 58 ? 11.133 6.016 0.493 1 78.69 58 HIS B CA 1
ATOM 1451 C C . HIS B 1 58 ? 9.797 6.379 -0.153 1 78.69 58 HIS B C 1
ATOM 1453 O O . HIS B 1 58 ? 9.508 5.945 -1.271 1 78.69 58 HIS B O 1
ATOM 1459 N N . GLU B 1 59 ? 9.062 7.184 0.519 1 81.31 59 GLU B N 1
ATOM 1460 C CA . GLU B 1 59 ? 7.738 7.531 0.01 1 81.31 59 GLU B CA 1
ATOM 1461 C C . GLU B 1 59 ? 7.84 8.438 -1.216 1 81.31 59 GLU B C 1
ATOM 1463 O O . GLU B 1 59 ? 6.988 8.375 -2.107 1 81.31 59 GLU B O 1
ATOM 1468 N N . ARG B 1 60 ? 8.953 9.164 -1.378 1 79.62 60 ARG B N 1
ATOM 1469 C CA . ARG B 1 60 ? 9.172 10.047 -2.521 1 79.62 60 ARG B CA 1
ATOM 1470 C C . ARG B 1 60 ? 9.367 9.242 -3.803 1 79.62 60 ARG B C 1
ATOM 1472 O O . ARG B 1 60 ? 9.133 9.75 -4.902 1 79.62 60 ARG B O 1
ATOM 1479 N N . MET B 1 61 ? 9.75 8.008 -3.59 1 73.62 61 MET B N 1
ATOM 1480 C CA . MET B 1 61 ? 9.867 7.16 -4.77 1 73.62 61 MET B CA 1
ATOM 1481 C C . MET B 1 61 ? 8.523 7.004 -5.465 1 73.62 61 MET B C 1
ATOM 1483 O O . MET B 1 61 ? 8.461 6.707 -6.66 1 73.62 61 MET B O 1
ATOM 1487 N N . GLY B 1 62 ? 7.473 7.285 -4.762 1 72.62 62 GLY B N 1
ATOM 1488 C CA . GLY B 1 62 ? 6.121 7.203 -5.285 1 72.62 62 GLY B CA 1
ATOM 1489 C C . GLY B 1 62 ? 5.82 8.258 -6.336 1 72.62 62 GLY B C 1
ATOM 1490 O O . GLY B 1 62 ? 4.883 8.102 -7.125 1 72.62 62 GLY B O 1
ATOM 1491 N N . PHE B 1 63 ? 6.574 9.289 -6.324 1 69.31 63 PHE B N 1
ATOM 1492 C CA . PHE B 1 63 ? 6.344 10.32 -7.328 1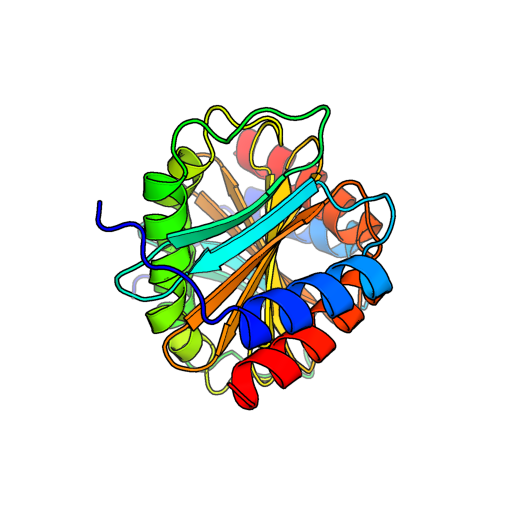 69.31 63 PHE B CA 1
ATOM 1493 C C . PHE B 1 63 ? 6.598 9.781 -8.727 1 69.31 63 PHE B C 1
ATOM 1495 O O . PHE B 1 63 ? 5.93 10.18 -9.688 1 69.31 63 PHE B O 1
ATOM 1502 N N . ARG B 1 64 ? 7.441 8.828 -8.836 1 63.69 64 ARG B N 1
ATOM 1503 C CA . ARG B 1 64 ? 7.809 8.289 -10.141 1 63.69 64 ARG B CA 1
ATOM 1504 C C . ARG B 1 64 ? 7.023 7.023 -10.453 1 63.69 64 ARG B C 1
ATOM 1506 O O . ARG B 1 64 ? 6.742 6.73 -11.617 1 63.69 64 ARG B O 1
ATOM 1513 N N . SER B 1 65 ? 6.578 6.414 -9.422 1 62.12 65 SER B N 1
ATOM 1514 C CA . SER B 1 65 ? 6.07 5.062 -9.641 1 62.12 65 SER B CA 1
ATOM 1515 C C . SER B 1 65 ? 4.602 5.082 -10.055 1 62.12 65 SER B C 1
ATOM 1517 O O . SER B 1 65 ? 4.098 4.109 -10.617 1 62.12 65 SER B O 1
ATOM 1519 N N . GLN B 1 66 ? 4.047 6.156 -9.898 1 62.78 66 GLN B N 1
ATOM 1520 C CA . GLN B 1 66 ? 2.637 6.211 -10.273 1 62.78 66 GLN B CA 1
ATOM 1521 C C . GLN B 1 66 ? 2.449 5.922 -11.766 1 62.78 66 GLN B C 1
ATOM 1523 O O . GLN B 1 66 ? 1.445 5.332 -12.164 1 62.78 66 GLN B O 1
ATOM 1528 N N . SER B 1 67 ? 3.463 6.156 -12.469 1 61.38 67 SER B N 1
ATOM 1529 C CA . SER B 1 67 ? 3.381 5.996 -13.922 1 61.38 67 SER B CA 1
ATOM 1530 C C . SER B 1 67 ? 3.508 4.531 -14.32 1 61.38 67 SER B C 1
ATOM 1532 O O . SER B 1 67 ? 3.062 4.137 -15.398 1 61.38 67 SER B O 1
ATOM 1534 N N . ALA B 1 68 ? 4.043 3.77 -13.484 1 64.75 68 ALA B N 1
ATOM 1535 C CA . ALA B 1 68 ? 4.27 2.365 -13.812 1 64.75 68 ALA B CA 1
ATOM 1536 C C . ALA B 1 68 ? 2.951 1.6 -13.891 1 64.75 68 ALA B C 1
ATOM 1538 O O . ALA B 1 68 ? 2.877 0.545 -14.531 1 64.75 68 ALA B O 1
ATOM 1539 N N . TYR B 1 69 ? 1.915 2.215 -13.305 1 71.5 69 TYR B N 1
ATOM 1540 C CA . TYR B 1 69 ? 0.639 1.513 -13.234 1 71.5 69 TYR B CA 1
ATOM 1541 C C . TYR B 1 69 ? -0.31 2.002 -14.32 1 71.5 69 TYR B C 1
ATOM 1543 O O . TYR B 1 69 ? -1.505 1.699 -14.297 1 71.5 69 TYR B O 1
ATOM 1551 N N . ARG B 1 70 ? 0.316 2.645 -15.297 1 69.75 70 ARG B N 1
ATOM 1552 C CA . ARG B 1 70 ? -0.532 3.197 -16.344 1 69.75 70 ARG B CA 1
ATOM 1553 C C . ARG B 1 70 ? -1.008 2.102 -17.297 1 69.75 70 ARG B C 1
ATOM 1555 O O . ARG B 1 70 ? -0.289 1.132 -17.547 1 69.75 70 ARG B O 1
ATOM 1562 N N . ASN B 1 71 ? -2.232 2.275 -17.766 1 74.19 71 ASN B N 1
ATOM 1563 C CA . ASN B 1 71 ? -2.822 1.46 -18.812 1 74.19 71 ASN B CA 1
ATOM 1564 C C . ASN B 1 71 ? -3.102 0.038 -18.344 1 74.19 71 ASN B C 1
ATOM 1566 O O . ASN B 1 71 ? -2.754 -0.93 -19.016 1 74.19 71 ASN B O 1
ATOM 1570 N N . THR B 1 72 ? -3.537 -0.08 -17.094 1 80.12 72 THR B N 1
ATOM 1571 C CA . THR B 1 72 ? -3.988 -1.371 -16.578 1 80.12 72 THR B CA 1
ATOM 1572 C C . THR B 1 72 ? -5.504 -1.393 -16.422 1 80.12 72 THR B C 1
ATOM 1574 O O . THR B 1 72 ? -6.148 -0.341 -16.406 1 80.12 72 THR B O 1
ATOM 1577 N N . GLN B 1 73 ? -6.039 -2.58 -16.438 1 87.25 73 GLN B N 1
ATOM 1578 C CA . GLN B 1 73 ? -7.477 -2.721 -16.25 1 87.25 73 GLN B CA 1
ATOM 1579 C C . GLN B 1 73 ? -7.879 -2.355 -14.82 1 87.25 73 GLN B C 1
ATOM 1581 O O . GLN B 1 73 ? -9.07 -2.25 -14.508 1 87.25 73 GLN B O 1
ATOM 1586 N N . LEU B 1 74 ? -6.961 -2.154 -13.914 1 89.56 74 LEU B N 1
ATOM 1587 C CA . LEU B 1 74 ? -7.227 -1.702 -12.555 1 89.56 74 LEU B CA 1
ATOM 1588 C C . LEU B 1 74 ? -7.605 -0.225 -12.531 1 89.56 74 LEU B C 1
ATOM 1590 O O . LEU B 1 74 ? -8.133 0.273 -11.539 1 89.56 74 LEU B O 1
ATOM 1594 N N . GLY B 1 75 ? -7.402 0.503 -13.633 1 89.62 75 GLY B N 1
ATOM 1595 C CA . GLY B 1 75 ? -7.703 1.925 -13.688 1 89.62 75 GLY B CA 1
ATOM 1596 C C . GLY B 1 75 ? -6.613 2.789 -13.078 1 89.62 75 GLY B C 1
ATOM 1597 O O . GLY B 1 75 ? -5.461 2.363 -12.984 1 89.62 75 GLY B O 1
ATOM 1598 N N . ASP B 1 76 ? -6.953 3.994 -12.719 1 89.12 76 ASP B N 1
ATOM 1599 C CA . ASP B 1 76 ? -5.98 4.953 -12.211 1 89.12 76 ASP B CA 1
ATOM 1600 C C . ASP B 1 76 ? -5.527 4.582 -10.805 1 89.12 76 ASP B C 1
ATOM 1602 O O . ASP B 1 76 ? -6.336 4.152 -9.977 1 89.12 76 ASP B O 1
ATOM 1606 N N . TYR B 1 77 ? -4.266 4.707 -10.562 1 90.69 77 TYR B N 1
ATOM 1607 C CA . TYR B 1 77 ? -3.701 4.562 -9.227 1 90.69 77 TYR B CA 1
ATOM 1608 C C . TYR B 1 77 ? -4.23 5.641 -8.289 1 90.69 77 TYR B C 1
ATOM 1610 O O . TYR B 1 77 ? -4.293 6.816 -8.656 1 90.69 77 TYR B O 1
ATOM 1618 N N . GLU B 1 78 ? -4.582 5.207 -7.109 1 93.56 78 GLU B N 1
ATOM 1619 C CA . GLU B 1 78 ? -5.191 6.156 -6.184 1 93.56 78 GLU B CA 1
ATOM 1620 C C . GLU B 1 78 ? -4.312 6.375 -4.957 1 93.56 78 GLU B C 1
ATOM 1622 O O . GLU B 1 78 ? -4.047 7.52 -4.574 1 93.56 78 GLU B O 1
ATOM 1627 N N . ALA B 1 79 ? -3.85 5.324 -4.363 1 94.69 79 ALA B N 1
ATOM 1628 C CA . ALA B 1 79 ? -3.068 5.441 -3.135 1 94.69 79 ALA B CA 1
ATOM 1629 C C . ALA B 1 79 ? -2.318 4.145 -2.838 1 94.69 79 ALA B C 1
ATOM 1631 O O . ALA B 1 79 ? -2.566 3.119 -3.473 1 94.69 79 ALA B O 1
ATOM 1632 N N . THR B 1 80 ? -1.417 4.188 -1.923 1 93.56 80 THR B N 1
ATOM 1633 C CA . THR B 1 80 ? -0.71 3.025 -1.397 1 93.56 80 THR B CA 1
ATOM 1634 C C . THR B 1 80 ? -0.963 2.871 0.099 1 93.56 80 THR B C 1
ATOM 1636 O O . THR B 1 80 ? -0.874 3.842 0.853 1 93.56 80 THR B O 1
ATOM 1639 N N . ILE B 1 81 ? -1.26 1.677 0.452 1 95.38 81 ILE B N 1
ATOM 1640 C CA . ILE B 1 81 ? -1.368 1.329 1.864 1 95.38 81 ILE B CA 1
ATOM 1641 C C . ILE B 1 81 ? -0.26 0.348 2.242 1 95.38 81 ILE B C 1
ATOM 1643 O O . ILE B 1 81 ? -0.053 -0.656 1.557 1 95.38 81 ILE B O 1
ATOM 1647 N N . ARG B 1 82 ? 0.443 0.697 3.24 1 93.75 82 ARG B N 1
ATOM 1648 C CA . ARG B 1 82 ? 1.406 -0.231 3.824 1 93.75 82 ARG B CA 1
ATOM 1649 C C . ARG B 1 82 ? 0.874 -0.827 5.121 1 93.75 82 ARG B C 1
ATOM 1651 O O . ARG B 1 82 ? 0.428 -0.097 6.012 1 93.75 82 ARG B O 1
ATOM 1658 N N . MET B 1 83 ? 0.947 -2.133 5.129 1 95.38 83 MET B N 1
ATOM 1659 C CA . MET B 1 83 ? 0.457 -2.863 6.293 1 95.38 83 MET B CA 1
ATOM 1660 C C . MET B 1 83 ? 1.6 -3.195 7.25 1 95.38 83 MET B C 1
ATOM 1662 O O . MET B 1 83 ? 2.654 -3.67 6.82 1 95.38 83 MET B O 1
ATOM 1666 N N . PHE B 1 84 ? 1.314 -2.906 8.555 1 93.12 84 PHE B N 1
ATOM 1667 C CA . PHE B 1 84 ? 2.242 -3.264 9.625 1 93.12 84 PHE B CA 1
ATOM 1668 C C . PHE B 1 84 ? 1.545 -4.105 10.688 1 93.12 84 PHE B C 1
ATOM 1670 O O . PHE B 1 84 ? 0.319 -4.234 10.68 1 93.12 84 PHE B O 1
ATOM 1677 N N . GLU B 1 85 ? 2.338 -4.598 11.57 1 93.06 85 GLU B N 1
ATOM 1678 C CA . GLU B 1 85 ? 1.819 -5.43 12.648 1 93.06 85 GLU B CA 1
ATOM 1679 C C . GLU B 1 85 ? 0.816 -4.66 13.508 1 93.06 85 GLU B C 1
ATOM 1681 O O . GLU B 1 85 ? -0.184 -5.219 13.953 1 93.06 85 GLU B O 1
ATOM 1686 N N . ASN B 1 86 ? 1.096 -3.324 13.648 1 93.94 86 ASN B N 1
ATOM 1687 C CA . ASN B 1 86 ? 0.331 -2.594 14.656 1 93.94 86 ASN B CA 1
ATOM 1688 C C . ASN B 1 86 ? -0.457 -1.444 14.031 1 93.94 86 ASN B C 1
ATOM 1690 O O . ASN B 1 86 ? -0.963 -0.576 14.742 1 93.94 86 ASN B O 1
ATOM 1694 N N . GLY B 1 87 ? -0.49 -1.446 12.727 1 95 87 GLY B N 1
ATOM 1695 C CA . GLY B 1 87 ? -1.229 -0.37 12.086 1 95 87 GLY B CA 1
ATOM 1696 C C . GLY B 1 87 ? -0.973 -0.277 10.594 1 95 87 GLY B C 1
ATOM 1697 O O . GLY B 1 87 ? -0.55 -1.253 9.969 1 95 87 GLY B O 1
ATOM 1698 N N . TYR B 1 88 ? -1.35 0.896 10.039 1 96 88 TYR B N 1
ATOM 1699 C CA . TYR B 1 88 ? -1.268 1.091 8.594 1 96 88 TYR B CA 1
ATOM 1700 C C . TYR B 1 88 ? -0.689 2.461 8.258 1 96 88 TYR B C 1
ATOM 1702 O O . TYR B 1 88 ? -0.747 3.383 9.078 1 96 88 TYR B O 1
ATOM 1710 N N . LEU B 1 89 ? -0.1 2.578 7.133 1 94.25 89 LEU B N 1
ATOM 1711 C CA . LEU B 1 89 ? 0.289 3.842 6.516 1 94.25 89 LEU B CA 1
ATOM 1712 C C . LEU B 1 89 ? -0.342 3.992 5.137 1 94.25 89 LEU B C 1
ATOM 1714 O O . LEU B 1 89 ? -0.199 3.111 4.285 1 94.25 89 LEU B O 1
ATOM 1718 N N . SER B 1 90 ? -1.121 5.016 4.941 1 96.31 90 SER B N 1
ATOM 1719 C CA . SER B 1 90 ? -1.662 5.324 3.623 1 96.31 90 SER B CA 1
ATOM 1720 C C . SER B 1 90 ? -0.998 6.562 3.029 1 96.31 90 SER B C 1
ATOM 1722 O O . SER B 1 90 ? -0.906 7.602 3.688 1 96.31 90 SER B O 1
ATOM 1724 N N . ARG B 1 91 ? -0.518 6.422 1.817 1 95.56 91 ARG B N 1
ATOM 1725 C CA . ARG B 1 91 ? 0.146 7.531 1.141 1 95.56 91 ARG B CA 1
ATOM 1726 C C . ARG B 1 91 ? -0.631 7.957 -0.1 1 95.56 91 ARG B C 1
ATOM 1728 O O . ARG B 1 91 ? -0.961 7.129 -0.949 1 95.56 91 ARG B O 1
ATOM 1735 N N . VAL B 1 92 ? -0.917 9.195 -0.178 1 95.5 92 VAL B N 1
ATOM 1736 C CA . VAL B 1 92 ? -1.573 9.812 -1.324 1 95.5 92 VAL B CA 1
ATOM 1737 C C . VAL B 1 92 ? -0.655 10.867 -1.939 1 95.5 92 VAL B C 1
ATOM 1739 O O . VAL B 1 92 ? -0.137 11.734 -1.234 1 95.5 92 VAL B O 1
ATOM 1742 N N . ILE B 1 93 ? -0.395 10.734 -3.227 1 93.12 93 ILE B N 1
ATOM 1743 C CA . ILE B 1 93 ? 0.442 11.695 -3.938 1 93.12 93 ILE B CA 1
ATOM 1744 C C . ILE B 1 93 ? -0.364 12.359 -5.051 1 93.12 93 ILE B C 1
ATOM 1746 O O . ILE B 1 93 ? -1.085 11.688 -5.789 1 93.12 93 ILE B O 1
ATOM 1750 N N . ARG B 1 94 ? -0.278 13.633 -5.191 1 91.56 94 ARG B N 1
ATOM 1751 C CA . ARG B 1 94 ? -0.819 14.414 -6.293 1 91.56 94 ARG B CA 1
ATOM 1752 C C . ARG B 1 94 ? 0.18 15.469 -6.758 1 91.56 94 ARG B C 1
ATOM 1754 O O . ARG B 1 94 ? 0.592 16.328 -5.973 1 91.56 94 ARG B O 1
ATOM 1761 N N . GLY B 1 95 ? 0.523 15.336 -8.039 1 87.94 95 GLY B N 1
ATOM 1762 C CA . GLY B 1 95 ? 1.507 16.281 -8.539 1 87.94 95 GLY B CA 1
ATOM 1763 C C . GLY B 1 95 ? 2.852 16.172 -7.848 1 87.94 95 GLY B C 1
ATOM 1764 O O . GLY B 1 95 ? 3.436 15.094 -7.785 1 87.94 95 GLY B O 1
ATOM 1765 N N . GLU B 1 96 ? 3.314 17.266 -7.227 1 86.62 96 GLU B N 1
ATOM 1766 C CA . GLU B 1 96 ? 4.656 17.297 -6.652 1 86.62 96 GLU B CA 1
ATOM 1767 C C . GLU B 1 96 ? 4.605 17.188 -5.129 1 86.62 96 GLU B C 1
ATOM 1769 O O . GLU B 1 96 ? 5.559 17.562 -4.445 1 86.62 96 GLU B O 1
ATOM 1774 N N . HIS B 1 97 ? 3.486 16.781 -4.594 1 90.75 97 HIS B N 1
ATOM 1775 C CA . HIS B 1 97 ? 3.412 16.656 -3.143 1 90.75 97 HIS B CA 1
ATOM 1776 C C . HIS B 1 97 ? 2.547 15.469 -2.734 1 90.75 97 HIS B C 1
ATOM 1778 O O . HIS B 1 97 ? 1.827 14.906 -3.562 1 90.75 97 HIS B O 1
ATOM 1784 N N . GLY B 1 98 ? 2.674 15.086 -1.505 1 93.88 98 GLY B N 1
ATOM 1785 C CA . GLY B 1 98 ? 1.921 13.961 -0.964 1 93.88 98 GLY B CA 1
ATOM 1786 C C . GLY B 1 98 ? 1.712 14.055 0.536 1 93.88 98 GLY B C 1
ATOM 1787 O O . GLY B 1 98 ? 2.232 14.961 1.188 1 93.88 98 GLY B O 1
ATOM 1788 N N . VAL B 1 99 ? 0.841 13.25 1.01 1 95.62 99 VAL B N 1
ATOM 1789 C CA . VAL B 1 99 ? 0.569 13.078 2.434 1 95.62 99 VAL B CA 1
ATOM 1790 C C . VAL B 1 99 ? 0.571 11.594 2.785 1 95.62 99 VAL B C 1
ATOM 1792 O O . VAL B 1 99 ? 0.02 10.773 2.047 1 95.62 99 VAL B O 1
ATOM 1795 N N . TRP B 1 100 ? 1.267 11.281 3.832 1 95 100 TRP B N 1
ATOM 1796 C CA . TRP B 1 100 ? 1.021 9.945 4.375 1 95 100 TRP B CA 1
ATOM 1797 C C . TRP B 1 100 ? 0.415 10.031 5.77 1 95 100 TRP B C 1
ATOM 1799 O O . TRP B 1 100 ? 0.755 10.922 6.551 1 95 100 TRP B O 1
ATOM 1809 N N . VAL B 1 101 ? -0.469 9.109 6.035 1 96.44 101 VAL B N 1
ATOM 1810 C CA . VAL B 1 101 ? -1.22 9.023 7.285 1 96.44 101 VAL B CA 1
ATOM 1811 C C . VAL B 1 101 ? -1.029 7.645 7.91 1 96.44 101 VAL B C 1
ATOM 1813 O O . VAL B 1 101 ? -1.146 6.625 7.223 1 96.44 101 VAL B O 1
ATOM 1816 N N . THR B 1 102 ? -0.649 7.582 9.172 1 95.5 102 THR B N 1
ATOM 1817 C CA . THR B 1 102 ? -0.597 6.305 9.867 1 95.5 102 THR B CA 1
ATOM 1818 C C . THR B 1 102 ? -1.791 6.152 10.805 1 95.5 102 THR B C 1
ATOM 1820 O O . THR B 1 102 ? -2.254 7.133 11.398 1 95.5 102 THR B O 1
ATOM 1823 N N . THR B 1 103 ? -2.25 4.965 10.883 1 97.38 103 THR B N 1
ATOM 1824 C CA . THR B 1 103 ? -3.486 4.723 11.617 1 97.38 103 THR B CA 1
ATOM 1825 C C . THR B 1 103 ? -3.42 3.389 12.359 1 97.38 103 THR B C 1
ATOM 1827 O O . THR B 1 103 ? -2.605 2.527 12.031 1 97.38 103 THR B O 1
ATOM 1830 N N . ASP B 1 104 ? -4.301 3.26 13.422 1 96.94 104 ASP B N 1
ATOM 1831 C CA . ASP B 1 104 ? -4.66 1.946 13.945 1 96.94 104 ASP B CA 1
ATOM 1832 C C . ASP B 1 104 ? -5.52 1.171 12.953 1 96.94 104 ASP B C 1
ATOM 1834 O O . ASP B 1 104 ? -5.559 1.507 11.766 1 96.94 104 ASP B O 1
ATOM 1838 N N . ASP B 1 105 ? -6.102 0.063 13.344 1 95.5 105 ASP B N 1
ATOM 1839 C CA . ASP B 1 105 ? -6.926 -0.757 12.461 1 95.5 105 ASP B CA 1
ATOM 1840 C C . ASP B 1 105 ? -8.086 0.051 11.883 1 95.5 105 ASP B C 1
ATOM 1842 O O . ASP B 1 105 ? -8.789 0.749 12.617 1 95.5 105 ASP B O 1
ATOM 1846 N N . MET B 1 106 ? -8.227 -0.057 10.547 1 95.31 106 MET B N 1
ATOM 1847 C CA . MET B 1 106 ? -9.273 0.666 9.82 1 95.31 106 MET B CA 1
ATOM 1848 C C . MET B 1 106 ? -9.836 -0.183 8.688 1 95.31 106 MET B C 1
ATOM 1850 O O . MET B 1 106 ? -9.156 -1.069 8.172 1 95.31 106 MET B O 1
ATOM 1854 N N . SER B 1 107 ? -11.023 0.076 8.352 1 95.81 107 SER B N 1
ATOM 1855 C CA . SER B 1 107 ? -11.633 -0.628 7.234 1 95.81 107 SER B CA 1
ATOM 1856 C C . SER B 1 107 ? -11.148 -0.074 5.898 1 95.81 107 SER B C 1
ATOM 1858 O O . SER B 1 107 ? -10.688 1.068 5.828 1 95.81 107 SER B O 1
ATOM 1860 N N . MET B 1 108 ? -11.297 -0.876 4.859 1 96 108 MET B N 1
ATOM 1861 C CA . MET B 1 108 ? -10.898 -0.448 3.523 1 96 108 MET B CA 1
ATOM 1862 C C . MET B 1 108 ? -11.766 0.71 3.041 1 96 108 MET B C 1
ATOM 1864 O O . MET B 1 108 ? -11.281 1.607 2.35 1 96 108 MET B O 1
ATOM 1868 N N . GLU B 1 109 ? -12.992 0.661 3.402 1 95.38 109 GLU B N 1
ATOM 1869 C CA . GLU B 1 109 ? -13.898 1.742 3.031 1 95.38 109 GLU B CA 1
ATOM 1870 C C . GLU B 1 109 ? -13.414 3.082 3.582 1 95.38 109 GLU B C 1
ATOM 1872 O O . GLU B 1 109 ? -13.508 4.105 2.904 1 95.38 109 GLU B O 1
ATOM 1877 N N . ARG B 1 110 ? -12.938 3.059 4.797 1 96.25 110 ARG B N 1
ATOM 1878 C CA . ARG B 1 110 ? -12.43 4.277 5.414 1 96.25 110 ARG B CA 1
ATOM 1879 C C . ARG B 1 110 ? -11.156 4.754 4.727 1 96.25 110 ARG B C 1
ATOM 1881 O O . ARG B 1 110 ? -10.945 5.957 4.566 1 96.25 110 ARG B O 1
ATOM 1888 N N . PHE B 1 111 ? -10.32 3.824 4.312 1 97.81 111 PHE B N 1
ATOM 1889 C CA . PHE B 1 111 ? -9.133 4.188 3.551 1 97.81 111 PHE B CA 1
ATOM 1890 C C . PHE B 1 111 ? -9.516 4.84 2.229 1 97.81 111 PHE B C 1
ATOM 1892 O O . PHE B 1 111 ? -8.883 5.809 1.799 1 97.81 111 PHE B O 1
ATOM 1899 N N . GLU B 1 112 ? -10.531 4.281 1.606 1 97.69 112 GLU B N 1
ATOM 1900 C CA . GLU B 1 112 ? -10.992 4.844 0.343 1 97.69 112 GLU B CA 1
ATOM 1901 C C . GLU B 1 112 ? -11.508 6.27 0.531 1 97.69 112 GLU B C 1
ATOM 1903 O O . GLU B 1 112 ? -11.211 7.152 -0.276 1 97.69 112 GLU B O 1
ATOM 1908 N N . GLU B 1 113 ? -12.281 6.418 1.561 1 97.88 113 GLU B N 1
ATOM 1909 C CA . GLU B 1 113 ? -12.812 7.742 1.866 1 97.88 113 GLU B CA 1
ATOM 1910 C C . GLU B 1 113 ? -11.688 8.734 2.146 1 97.88 113 GLU B C 1
ATOM 1912 O O . GLU B 1 113 ? -11.703 9.859 1.641 1 97.88 113 GLU B O 1
ATOM 1917 N N . LEU B 1 114 ? -10.703 8.383 2.965 1 98.5 114 LEU B N 1
ATOM 1918 C CA . LEU B 1 114 ? -9.547 9.211 3.271 1 98.5 114 LEU B CA 1
ATOM 1919 C C . LEU B 1 114 ? -8.797 9.594 1.998 1 98.5 114 LEU B C 1
ATOM 1921 O O . LEU B 1 114 ? -8.469 10.766 1.794 1 98.5 114 LEU B O 1
ATOM 1925 N N . THR B 1 115 ? -8.578 8.625 1.16 1 98 115 THR B N 1
ATOM 1926 C CA . THR B 1 115 ? -7.855 8.828 -0.091 1 98 115 THR B CA 1
ATOM 1927 C C . THR B 1 115 ? -8.562 9.859 -0.964 1 98 115 THR B C 1
ATOM 1929 O O . THR B 1 115 ? -7.934 10.805 -1.449 1 98 115 THR B O 1
ATOM 1932 N N . SER B 1 116 ? -9.852 9.625 -1.137 1 97.88 116 SER B N 1
ATOM 1933 C CA . SER B 1 116 ? -10.633 10.523 -1.975 1 97.88 116 SER B CA 1
ATOM 1934 C C . SER B 1 116 ? -10.578 11.953 -1.446 1 97.88 116 SER B C 1
ATOM 1936 O O . SER B 1 116 ? -10.383 12.898 -2.215 1 97.88 116 SER B O 1
ATOM 1938 N N . ALA B 1 117 ? -10.711 12.109 -0.184 1 98.12 117 ALA B N 1
ATOM 1939 C CA . ALA B 1 117 ? -10.719 13.43 0.441 1 98.12 117 ALA B CA 1
ATOM 1940 C C . ALA B 1 117 ? -9.352 14.094 0.341 1 98.12 117 ALA B C 1
ATOM 1942 O O . ALA B 1 117 ? -9.258 15.289 0.045 1 98.12 117 ALA B O 1
ATOM 1943 N N . LEU B 1 118 ? -8.266 13.359 0.602 1 98.25 118 LEU B N 1
ATOM 1944 C CA . LEU B 1 118 ? -6.914 13.906 0.535 1 98.25 118 LEU B CA 1
ATOM 1945 C C . LEU B 1 118 ? -6.559 14.305 -0.894 1 98.25 118 LEU B C 1
ATOM 1947 O O . LEU B 1 118 ? -5.91 15.328 -1.113 1 98.25 118 LEU B O 1
ATOM 1951 N N . LYS B 1 119 ? -6.965 13.492 -1.833 1 97.12 119 LYS B N 1
ATOM 1952 C CA . LYS B 1 119 ? -6.723 13.828 -3.232 1 97.12 119 LYS B CA 1
ATOM 1953 C C . LYS B 1 119 ? -7.336 15.18 -3.586 1 97.12 119 LYS B C 1
ATOM 1955 O O . LYS B 1 119 ? -6.711 15.992 -4.273 1 97.12 119 LYS B O 1
ATOM 1960 N N . GLN B 1 120 ? -8.531 15.32 -3.158 1 97.19 120 GLN B N 1
ATOM 1961 C CA . GLN B 1 120 ? -9.211 16.578 -3.438 1 97.19 120 GLN B CA 1
ATOM 1962 C C . GLN B 1 120 ? -8.461 17.766 -2.832 1 97.19 120 GLN B C 1
ATOM 1964 O O . GLN B 1 120 ? -8.266 18.781 -3.49 1 97.19 120 GLN B O 1
ATOM 1969 N N . VAL B 1 121 ? -8.031 17.672 -1.609 1 97.19 121 VAL B N 1
ATOM 1970 C CA . VAL B 1 121 ? -7.309 18.719 -0.913 1 97.19 121 VAL B CA 1
ATOM 1971 C C . VAL B 1 121 ? -5.996 19.016 -1.638 1 97.19 121 VAL B C 1
ATOM 1973 O O . VAL B 1 121 ? -5.637 20.188 -1.834 1 97.19 121 VAL B O 1
ATOM 1976 N N . LEU B 1 122 ? -5.27 17.969 -2.039 1 95.69 122 LEU B N 1
ATOM 1977 C CA . LEU B 1 122 ? -3.965 18.141 -2.674 1 95.69 122 LEU B CA 1
ATOM 1978 C C . LEU B 1 122 ? -4.113 18.719 -4.078 1 95.69 122 LEU B C 1
ATOM 1980 O O . LEU B 1 122 ? -3.268 19.484 -4.531 1 95.69 122 LEU B O 1
ATOM 1984 N N . ASP B 1 123 ? -5.184 18.375 -4.762 1 94.94 123 ASP B N 1
ATOM 1985 C CA . ASP B 1 123 ? -5.453 18.891 -6.098 1 94.94 123 ASP B CA 1
ATOM 1986 C C . ASP B 1 123 ? -5.719 20.406 -6.051 1 94.94 123 ASP B C 1
ATOM 1988 O O . ASP B 1 123 ? -5.391 21.125 -6.992 1 94.94 123 ASP B O 1
ATOM 1992 N N . ASP B 1 124 ? -6.289 20.812 -4.984 1 92.44 124 ASP B N 1
ATOM 1993 C CA . ASP B 1 124 ? -6.68 22.203 -4.836 1 92.44 124 ASP B CA 1
ATOM 1994 C C . ASP B 1 124 ? -5.512 23.047 -4.332 1 92.44 124 ASP B C 1
ATOM 1996 O O . ASP B 1 124 ? -5.594 24.281 -4.301 1 92.44 124 ASP B O 1
ATOM 2000 N N . ALA B 1 125 ? -4.5 22.406 -3.906 1 86.69 125 ALA B N 1
ATOM 2001 C CA . ALA B 1 125 ? -3.361 23.109 -3.32 1 86.69 125 ALA B CA 1
ATOM 2002 C C . ALA B 1 125 ? -2.42 23.625 -4.402 1 86.69 125 ALA B C 1
ATOM 2004 O O . ALA B 1 125 ? -2.33 23.047 -5.488 1 86.69 125 ALA B O 1
#

Solvent-accessible surface area (backbone atoms only — not comparable to full-atom values): 13699 Å² total; per-residue (Å²): 126,76,77,43,76,69,56,64,68,58,52,51,52,54,51,51,50,47,48,68,50,50,44,90,36,50,40,33,35,31,40,36,39,91,85,31,63,33,77,76,42,65,36,86,94,57,74,79,59,78,50,56,63,56,40,46,55,58,58,51,53,50,71,64,48,60,61,56,50,58,82,36,90,38,42,57,78,59,36,38,35,38,37,30,74,59,22,35,36,39,38,39,71,47,87,73,34,34,38,39,37,33,29,40,88,67,53,44,66,44,52,50,52,39,47,55,52,50,50,54,56,48,67,73,97,127,76,76,43,75,68,57,66,69,58,50,50,51,54,49,51,50,47,47,71,52,49,43,91,37,50,39,33,34,31,41,34,40,91,84,32,64,33,76,77,43,67,38,85,93,59,73,78,58,78,50,56,64,56,38,46,57,60,58,50,53,49,70,64,48,61,61,56,50,60,82,36,91,37,41,57,76,58,36,38,35,37,38,30,74,58,21,34,36,40,38,38,70,47,86,73,34,33,39,38,37,31,30,40,88,68,53,44,68,45,51,51,52,40,48,56,53,50,49,53,56,48,66,73,98